Protein AF-A0A151GQL2-F1 (afdb_monomer)

Foldseek 3Di:
DPPVVVVVVVVVVVVVPPDDDPDDPDDLLPQLLVLLQVLLVQLQDPPRDLLDCSNVVSLVSNVVSLVVNQVVLVVDQADDPVSLLSSLVSLLVSLVSSLVSCVVCLLVQLVVHLSSLVVQLVSLVVSLVSLVVVLVSNLVRYPPNVSSCVSCVSSSVSSVVSNVCSHSVNSPVSNVVPPPDPD

Structure (mmCIF, N/CA/C/O backbone):
data_AF-A0A151GQL2-F1
#
_entry.id   AF-A0A151GQL2-F1
#
loop_
_atom_site.group_PDB
_atom_s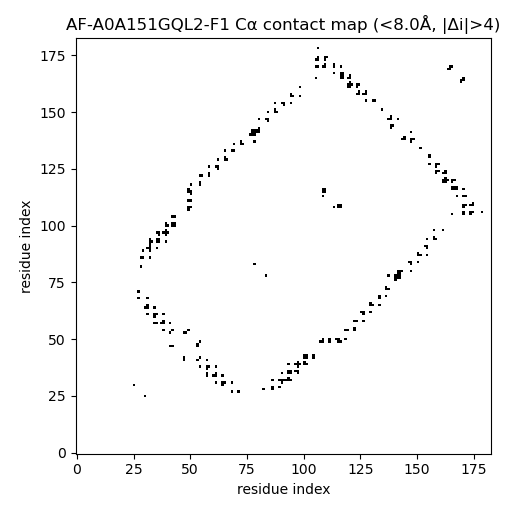ite.id
_atom_site.type_symbol
_atom_site.label_atom_id
_atom_site.label_alt_id
_atom_site.label_comp_id
_atom_site.label_asym_id
_atom_site.label_entity_id
_atom_site.label_seq_id
_atom_site.pdbx_PDB_ins_code
_atom_site.Cartn_x
_atom_site.Cartn_y
_atom_site.Cartn_z
_atom_site.occupancy
_atom_site.B_iso_or_equiv
_atom_site.auth_seq_id
_atom_site.auth_comp_id
_atom_site.auth_asym_id
_atom_site.auth_atom_id
_atom_site.pdbx_PDB_model_num
ATOM 1 N N . MET A 1 1 ? -29.742 -7.452 -14.065 1.00 38.38 1 MET A N 1
ATOM 2 C CA . MET A 1 1 ? -28.293 -7.151 -14.054 1.00 38.38 1 MET A CA 1
ATOM 3 C C . MET A 1 1 ? -27.585 -8.068 -13.052 1.00 38.38 1 MET A C 1
ATOM 5 O O . MET A 1 1 ? -27.525 -7.726 -11.882 1.00 38.38 1 MET A O 1
ATOM 9 N N . LYS A 1 2 ? -27.145 -9.269 -13.461 1.00 46.47 2 LYS A N 1
ATOM 10 C CA . LYS A 1 2 ? -26.508 -10.270 -12.566 1.00 46.47 2 LYS A CA 1
ATOM 11 C C . LYS A 1 2 ? -25.296 -10.992 -13.192 1.00 46.47 2 LYS A C 1
ATOM 13 O O . LYS A 1 2 ? -24.877 -12.018 -12.678 1.00 46.47 2 LYS A O 1
ATOM 18 N N . PHE A 1 3 ? -24.739 -10.483 -14.294 1.00 38.12 3 PHE A N 1
ATOM 19 C CA . PHE A 1 3 ? -23.700 -11.198 -15.055 1.00 38.12 3 PHE A CA 1
ATOM 20 C C . PHE A 1 3 ? -22.268 -10.682 -14.823 1.00 38.12 3 PHE A C 1
ATOM 22 O O . PHE A 1 3 ? -21.316 -11.425 -15.019 1.00 38.12 3 PHE A O 1
ATOM 29 N N . THR A 1 4 ? -22.092 -9.457 -14.322 1.00 42.06 4 THR A N 1
ATOM 30 C CA . THR A 1 4 ? -20.767 -8.867 -14.052 1.00 42.06 4 THR A CA 1
ATOM 31 C C . THR A 1 4 ? -20.132 -9.314 -12.732 1.00 42.06 4 THR A C 1
ATOM 33 O O . THR A 1 4 ? -18.925 -9.187 -12.574 1.00 42.06 4 THR A O 1
ATOM 36 N N . ASN A 1 5 ? -20.902 -9.895 -11.806 1.00 42.47 5 ASN A N 1
ATOM 37 C CA . ASN A 1 5 ? -20.387 -10.322 -10.496 1.00 42.47 5 ASN A CA 1
ATOM 38 C C . ASN A 1 5 ? -19.824 -11.758 -10.496 1.00 42.47 5 ASN A C 1
ATOM 40 O O . ASN A 1 5 ? -19.015 -12.107 -9.644 1.00 42.47 5 ASN A O 1
ATOM 44 N N . ALA A 1 6 ? -20.224 -12.591 -11.463 1.00 37.78 6 ALA A N 1
ATOM 45 C CA . ALA A 1 6 ? -19.768 -13.978 -11.558 1.00 37.78 6 ALA A CA 1
ATOM 46 C C . ALA A 1 6 ? -18.370 -14.094 -12.184 1.00 37.78 6 ALA A C 1
ATOM 48 O O . ALA A 1 6 ? -17.603 -14.957 -11.776 1.00 37.78 6 ALA A O 1
ATOM 49 N N . LEU A 1 7 ? -18.010 -13.205 -13.121 1.00 34.69 7 LEU A N 1
ATOM 50 C CA . LEU A 1 7 ? -16.666 -13.199 -13.707 1.00 34.69 7 LEU A CA 1
ATOM 51 C C . LEU A 1 7 ? -15.613 -12.688 -12.715 1.00 34.69 7 LEU A C 1
ATOM 53 O O . LEU A 1 7 ? -14.539 -13.268 -12.643 1.00 34.69 7 LEU A O 1
ATOM 57 N N . LEU A 1 8 ? -15.929 -11.679 -11.895 1.00 41.62 8 LEU A N 1
ATOM 58 C CA . LEU A 1 8 ? -15.009 -11.201 -10.856 1.00 41.62 8 LEU A CA 1
ATOM 59 C C . LEU A 1 8 ? -14.741 -12.300 -9.808 1.00 41.62 8 LEU A C 1
ATOM 61 O O . LEU A 1 8 ? -13.596 -12.569 -9.470 1.00 41.62 8 LEU A O 1
ATOM 65 N N . GLN A 1 9 ? -15.788 -13.013 -9.379 1.00 43.72 9 GLN A N 1
ATOM 66 C CA . GLN A 1 9 ? -15.687 -14.122 -8.420 1.00 43.72 9 GLN A CA 1
ATOM 67 C C . GLN A 1 9 ? -15.019 -15.377 -9.015 1.00 43.72 9 GLN A C 1
ATOM 69 O O . GLN A 1 9 ? -14.257 -16.047 -8.326 1.00 43.72 9 GLN A O 1
ATOM 74 N N . ALA A 1 10 ? -15.247 -15.688 -10.297 1.00 38.00 10 ALA A N 1
ATOM 75 C CA . ALA A 1 10 ? -14.609 -16.829 -10.961 1.00 38.00 10 ALA A CA 1
ATOM 76 C C . ALA A 1 10 ? -13.126 -16.581 -11.278 1.00 38.00 10 ALA A C 1
ATOM 78 O O . ALA A 1 10 ? -12.341 -17.526 -11.268 1.00 38.00 10 ALA A O 1
ATOM 79 N N . THR A 1 11 ? -12.727 -15.327 -11.513 1.00 40.88 11 THR A N 1
ATOM 80 C CA . THR A 1 11 ? -11.316 -14.975 -11.746 1.00 40.88 11 THR A CA 1
ATOM 81 C C . THR A 1 11 ? -10.523 -15.009 -10.435 1.00 40.88 11 THR A C 1
ATOM 83 O O . THR A 1 11 ? -9.419 -15.540 -10.419 1.00 40.88 11 THR A O 1
ATOM 86 N N . ILE A 1 12 ? -11.133 -14.579 -9.320 1.00 46.09 12 ILE A N 1
ATOM 87 C CA . ILE A 1 12 ? -10.556 -14.705 -7.969 1.00 46.09 12 ILE A CA 1
ATOM 88 C C . ILE A 1 12 ? -10.468 -16.184 -7.547 1.00 46.09 12 ILE A C 1
ATOM 90 O O . ILE A 1 12 ? -9.434 -16.630 -7.069 1.00 46.09 12 ILE A O 1
ATOM 94 N N . GLY A 1 13 ? -11.501 -16.994 -7.809 1.00 32.62 13 GLY A N 1
ATOM 95 C CA . GLY A 1 13 ? -11.505 -18.413 -7.426 1.00 32.62 13 GLY A CA 1
ATOM 96 C C . GLY A 1 13 ? -10.588 -19.332 -8.248 1.00 32.62 13 GLY A C 1
ATOM 97 O O . GLY A 1 13 ? -10.268 -20.428 -7.792 1.00 32.62 13 GLY A O 1
ATOM 98 N N . SER A 1 14 ? -10.168 -18.924 -9.451 1.00 36.53 14 SER A N 1
ATOM 99 C CA . SER A 1 14 ? -9.365 -19.779 -10.348 1.00 36.53 14 SER A CA 1
ATOM 100 C C . SER A 1 14 ? -7.853 -19.603 -10.171 1.00 36.53 14 SER A C 1
ATOM 102 O O . SER A 1 14 ? -7.096 -20.505 -10.526 1.00 36.53 14 SER A O 1
ATOM 104 N N . ALA A 1 15 ? -7.405 -18.484 -9.595 1.00 37.53 15 ALA A N 1
ATOM 105 C CA . ALA A 1 15 ? -5.993 -18.257 -9.277 1.00 37.53 15 ALA A CA 1
ATOM 106 C C . ALA A 1 15 ? -5.553 -19.009 -8.005 1.00 37.53 15 ALA A C 1
ATOM 108 O O . ALA A 1 15 ? -4.409 -19.449 -7.903 1.00 37.53 15 ALA A O 1
ATOM 109 N N . SER A 1 16 ? -6.482 -19.265 -7.077 1.00 37.97 16 SER A N 1
ATOM 110 C CA . SER A 1 16 ? -6.203 -19.908 -5.784 1.00 37.97 16 SER A CA 1
ATOM 111 C C . SER A 1 16 ? -5.897 -21.415 -5.862 1.00 37.97 16 SER A C 1
ATOM 113 O O . SER A 1 16 ? -5.575 -22.024 -4.845 1.00 37.97 16 SER A O 1
ATOM 115 N N . VAL A 1 17 ? -6.010 -22.050 -7.038 1.00 33.78 17 VAL A N 1
ATOM 116 C CA . VAL A 1 17 ? -5.914 -23.520 -7.186 1.00 33.78 17 VAL A CA 1
ATOM 117 C C . VAL A 1 17 ? -4.553 -23.997 -7.723 1.00 33.78 17 VAL A C 1
ATOM 119 O O . VAL A 1 17 ? -4.285 -25.196 -7.703 1.00 33.78 17 VAL A O 1
ATOM 122 N N . LEU A 1 18 ? -3.649 -23.106 -8.157 1.00 33.31 18 LEU A N 1
ATOM 123 C CA . LEU A 1 18 ? -2.411 -23.522 -8.846 1.00 33.31 18 LEU A CA 1
ATOM 124 C C . LEU A 1 18 ? -1.084 -23.201 -8.148 1.00 33.31 18 LEU A C 1
ATOM 126 O O . LEU A 1 18 ? -0.035 -23.536 -8.695 1.00 33.31 18 LEU A O 1
ATOM 130 N N . VAL A 1 19 ? -1.083 -22.658 -6.928 1.00 38.34 19 VAL A N 1
ATOM 131 C CA . VAL A 1 19 ? 0.163 -22.486 -6.161 1.00 38.34 19 VAL A CA 1
ATOM 132 C C . VAL A 1 19 ? -0.046 -22.900 -4.707 1.00 38.34 19 VAL A C 1
ATOM 134 O O . VAL A 1 19 ? -0.495 -22.123 -3.873 1.00 38.34 19 VAL A O 1
ATOM 137 N N . GLN A 1 20 ? 0.311 -24.145 -4.385 1.00 41.84 20 GLN A N 1
ATOM 138 C CA . GLN A 1 20 ? 0.634 -24.512 -3.009 1.00 41.84 20 GLN A CA 1
ATOM 139 C C . GLN A 1 20 ? 2.048 -24.019 -2.696 1.00 41.84 20 GLN A C 1
ATOM 141 O O . GLN A 1 20 ? 3.032 -24.585 -3.161 1.00 41.84 20 GLN A O 1
ATOM 146 N N . HIS A 1 21 ? 2.143 -22.990 -1.866 1.00 35.44 21 HIS A N 1
ATOM 147 C CA . HIS A 1 21 ? 3.279 -22.783 -0.977 1.00 35.44 21 HIS A CA 1
ATOM 148 C C . HIS A 1 21 ? 2.699 -22.450 0.391 1.00 35.44 21 HIS A C 1
ATOM 150 O O . HIS A 1 21 ? 1.719 -21.716 0.451 1.00 35.44 21 HIS A O 1
ATOM 156 N N . ASP A 1 22 ? 3.265 -23.023 1.453 1.00 35.53 22 ASP A N 1
ATOM 157 C CA . ASP A 1 22 ? 2.868 -22.878 2.858 1.00 35.53 22 ASP A CA 1
ATOM 158 C C . ASP A 1 22 ? 2.712 -21.408 3.301 1.00 35.53 22 ASP A C 1
ATOM 160 O O . ASP A 1 22 ? 3.570 -20.835 3.976 1.00 35.53 22 ASP A O 1
ATOM 164 N N . ALA A 1 23 ? 1.614 -20.763 2.912 1.00 38.03 23 ALA A N 1
ATOM 165 C CA . ALA A 1 23 ? 1.257 -19.438 3.369 1.00 38.03 23 ALA A CA 1
ATOM 166 C C . ALA A 1 23 ? 0.681 -19.593 4.784 1.00 38.03 23 ALA A C 1
ATOM 168 O O . ALA A 1 23 ? -0.288 -20.336 4.973 1.00 38.03 23 ALA A O 1
ATOM 169 N N . PRO A 1 24 ? 1.272 -18.944 5.802 1.00 37.62 24 PRO A N 1
ATOM 170 C CA . PRO A 1 24 ? 0.765 -19.039 7.158 1.00 37.62 24 PRO A CA 1
ATOM 171 C C . PRO A 1 24 ? -0.681 -18.544 7.199 1.00 37.62 24 PRO A C 1
ATOM 173 O O . PRO A 1 24 ? -1.032 -17.551 6.557 1.00 37.62 24 PRO A O 1
ATOM 176 N N . ALA A 1 25 ? -1.506 -19.257 7.966 1.00 40.62 25 ALA A N 1
ATOM 177 C CA . ALA A 1 25 ? -2.894 -18.907 8.215 1.00 40.62 25 ALA A CA 1
ATOM 178 C C . ALA A 1 25 ? -3.039 -17.418 8.585 1.00 40.62 25 ALA A C 1
ATOM 180 O O . ALA A 1 25 ? -2.260 -16.862 9.358 1.00 40.62 25 ALA A O 1
ATOM 181 N N . PHE A 1 26 ? -4.054 -16.787 8.003 1.00 40.56 26 PHE A N 1
ATOM 182 C CA . PHE A 1 26 ? -4.368 -15.366 8.104 1.00 40.56 26 PHE A CA 1
ATOM 183 C C . PHE A 1 26 ? -4.570 -14.874 9.555 1.00 40.56 26 PHE A C 1
ATOM 185 O O . PHE A 1 26 ? -5.574 -15.197 10.196 1.00 40.56 26 PHE A O 1
ATOM 192 N N . ASP A 1 27 ? -3.671 -14.006 10.035 1.00 49.09 27 ASP A N 1
ATOM 193 C CA . ASP A 1 27 ? -3.819 -13.221 11.272 1.00 49.09 27 ASP A CA 1
ATOM 194 C C . ASP A 1 27 ? -4.178 -11.762 10.912 1.00 49.09 27 ASP A C 1
ATOM 196 O O . ASP A 1 27 ? -3.403 -11.107 10.208 1.00 49.09 27 ASP A O 1
ATOM 200 N N . PRO A 1 28 ? -5.327 -11.216 11.364 1.00 45.62 28 PRO A N 1
ATOM 201 C CA . PRO A 1 28 ? -5.727 -9.840 11.055 1.00 45.62 28 PRO A CA 1
ATOM 202 C C . PRO A 1 28 ? -4.766 -8.773 11.585 1.00 45.62 28 PRO A C 1
ATOM 204 O O . PRO A 1 28 ? -4.843 -7.629 11.146 1.00 45.62 28 PRO A O 1
ATOM 207 N N . THR A 1 29 ? -3.859 -9.127 12.494 1.00 58.88 29 THR A N 1
ATOM 208 C CA . THR A 1 29 ? -2.807 -8.219 12.947 1.00 58.88 29 THR A CA 1
ATOM 209 C C . THR A 1 29 ? -1.635 -8.137 11.972 1.00 58.88 29 THR A C 1
ATOM 211 O O . THR A 1 29 ? -0.989 -7.097 11.923 1.00 58.88 29 THR A O 1
ATOM 214 N N . LEU A 1 30 ? -1.392 -9.154 11.136 1.00 68.94 30 LEU A N 1
ATOM 215 C CA . LEU A 1 30 ? -0.141 -9.253 10.372 1.00 68.94 30 LEU A CA 1
ATOM 216 C C . LEU A 1 30 ? -0.288 -9.610 8.891 1.00 68.94 30 LEU A C 1
ATOM 218 O O . LEU A 1 30 ? 0.664 -9.478 8.129 1.00 68.94 30 LEU A O 1
ATOM 222 N N . ALA A 1 31 ? -1.453 -10.045 8.432 1.00 78.50 31 ALA A N 1
ATOM 223 C CA . ALA A 1 31 ? -1.603 -10.535 7.067 1.00 78.50 31 ALA A CA 1
ATOM 224 C C . ALA A 1 31 ? -1.350 -9.486 5.980 1.00 78.50 31 ALA A C 1
ATOM 226 O O . ALA A 1 31 ? -0.702 -9.787 4.976 1.00 78.50 31 ALA A O 1
ATOM 227 N N . LEU A 1 32 ? -1.823 -8.256 6.190 1.00 85.25 32 LEU A N 1
ATOM 228 C CA . LEU A 1 32 ? -1.543 -7.152 5.280 1.00 85.25 32 LEU A CA 1
ATOM 229 C C . LEU A 1 32 ? -0.044 -6.807 5.246 1.00 85.25 32 LEU A C 1
ATOM 231 O O . LEU A 1 32 ? 0.543 -6.919 4.167 1.00 85.25 32 LEU A O 1
ATOM 235 N N . PRO A 1 33 ? 0.621 -6.470 6.372 1.00 86.88 33 PRO A N 1
ATOM 236 C CA . PRO A 1 33 ? 2.057 -6.200 6.341 1.00 86.88 33 PRO A CA 1
ATOM 237 C C . PRO A 1 33 ? 2.876 -7.391 5.823 1.00 86.88 33 PRO A C 1
ATOM 239 O O . PRO A 1 33 ? 3.840 -7.187 5.090 1.00 86.88 33 PRO A O 1
ATOM 242 N N . ASN A 1 34 ? 2.477 -8.635 6.103 1.00 84.56 34 ASN A N 1
ATOM 243 C CA . ASN A 1 34 ? 3.142 -9.822 5.561 1.00 84.56 34 ASN A CA 1
ATOM 244 C C . ASN A 1 34 ? 3.035 -9.911 4.037 1.00 84.56 34 ASN A C 1
ATOM 246 O O . ASN A 1 34 ? 4.028 -10.215 3.382 1.00 84.56 34 ASN A O 1
ATOM 250 N N . SER A 1 35 ? 1.861 -9.641 3.464 1.00 83.50 35 SER A N 1
ATOM 251 C CA . SER A 1 35 ? 1.663 -9.688 2.009 1.00 83.50 35 SER A CA 1
ATOM 252 C C . SER A 1 35 ? 2.471 -8.597 1.306 1.00 83.50 35 SER A C 1
ATOM 254 O O . SER A 1 35 ? 3.157 -8.869 0.323 1.00 83.50 35 SER A O 1
ATOM 256 N N . VAL A 1 36 ? 2.516 -7.395 1.888 1.00 87.19 36 VAL A N 1
ATOM 257 C CA . VAL A 1 36 ? 3.362 -6.296 1.398 1.00 87.19 36 VAL A CA 1
ATOM 258 C C . VAL A 1 36 ? 4.852 -6.652 1.492 1.00 87.19 36 VAL A C 1
ATOM 260 O O . VAL A 1 36 ? 5.601 -6.432 0.540 1.00 87.19 36 VAL A O 1
ATOM 263 N N . ASN A 1 37 ? 5.292 -7.261 2.598 1.00 86.00 37 ASN A N 1
ATOM 264 C CA . ASN A 1 37 ? 6.671 -7.730 2.757 1.00 86.00 37 ASN A CA 1
ATOM 265 C C . ASN A 1 37 ? 7.038 -8.819 1.738 1.00 86.00 37 ASN A C 1
ATOM 267 O O . ASN A 1 37 ? 8.152 -8.803 1.214 1.00 86.00 37 ASN A O 1
ATOM 271 N N . ARG A 1 38 ? 6.121 -9.749 1.429 1.00 85.06 38 ARG A N 1
ATOM 272 C CA . ARG A 1 38 ? 6.339 -10.769 0.390 1.00 85.06 38 ARG A CA 1
ATOM 273 C C . ARG A 1 38 ? 6.539 -10.130 -0.980 1.00 85.06 38 ARG A C 1
ATOM 275 O O . ARG A 1 38 ? 7.504 -10.483 -1.656 1.00 85.06 38 ARG A O 1
ATOM 282 N N . LEU A 1 39 ? 5.698 -9.162 -1.349 1.00 85.50 39 LEU A N 1
ATOM 283 C CA . LEU A 1 39 ? 5.863 -8.415 -2.595 1.00 85.50 39 LEU A CA 1
ATOM 284 C C . LEU A 1 39 ? 7.209 -7.670 -2.621 1.00 85.50 39 LEU A C 1
ATOM 286 O O . LEU A 1 39 ? 7.955 -7.782 -3.591 1.00 85.50 39 LEU A O 1
ATOM 290 N N . GLY A 1 40 ? 7.580 -6.980 -1.538 1.00 83.62 40 GLY A N 1
ATOM 291 C CA . GLY A 1 40 ? 8.882 -6.312 -1.437 1.00 83.62 40 GLY A CA 1
ATOM 292 C C . GLY A 1 40 ? 10.060 -7.278 -1.615 1.00 83.62 40 GLY A C 1
ATOM 293 O O . GLY A 1 40 ? 10.991 -7.001 -2.369 1.00 83.62 40 GLY A O 1
ATOM 294 N N . ALA A 1 41 ? 9.999 -8.453 -0.985 1.00 83.00 41 ALA A N 1
ATOM 295 C CA . ALA A 1 41 ? 11.010 -9.495 -1.144 1.00 83.00 41 ALA A CA 1
ATOM 296 C C . ALA A 1 41 ? 11.056 -10.066 -2.572 1.00 83.00 41 ALA A C 1
ATOM 298 O O . ALA A 1 41 ? 12.134 -10.407 -3.055 1.00 83.00 41 ALA A O 1
ATOM 299 N N . GLN A 1 42 ? 9.913 -10.167 -3.255 1.00 84.50 42 GLN A N 1
ATOM 300 C CA . GLN A 1 42 ? 9.835 -10.598 -4.650 1.00 84.50 42 GLN A CA 1
ATOM 301 C C . GLN A 1 42 ? 10.492 -9.588 -5.596 1.00 84.50 42 GLN A C 1
ATOM 303 O O . GLN A 1 42 ? 11.268 -10.001 -6.455 1.00 84.50 42 GLN A O 1
ATOM 308 N N . VAL A 1 43 ? 10.243 -8.289 -5.399 1.00 86.38 43 VAL A N 1
ATOM 309 C CA . VAL A 1 43 ? 10.869 -7.199 -6.172 1.00 86.38 43 VAL A CA 1
ATOM 310 C C . VAL A 1 43 ? 12.394 -7.228 -6.050 1.00 86.38 43 VAL A C 1
ATOM 312 O O . VAL A 1 43 ? 13.109 -6.987 -7.019 1.00 86.38 43 VAL A O 1
ATOM 315 N N . LEU A 1 44 ? 12.916 -7.572 -4.872 1.00 86.56 44 LEU A N 1
ATOM 316 C CA . LEU A 1 44 ? 14.359 -7.638 -4.630 1.00 86.56 44 LEU A CA 1
ATOM 317 C C . LEU A 1 44 ? 15.056 -8.844 -5.276 1.00 86.56 44 LEU A C 1
ATOM 319 O O . LEU A 1 44 ? 16.286 -8.854 -5.331 1.00 86.56 44 LEU A O 1
ATOM 323 N N . ARG A 1 45 ? 14.323 -9.846 -5.780 1.00 86.00 45 ARG A N 1
ATOM 324 C CA . ARG A 1 45 ? 14.937 -11.023 -6.416 1.00 86.00 45 ARG A CA 1
ATOM 325 C C . ARG A 1 45 ? 15.752 -10.612 -7.647 1.00 86.00 45 ARG A C 1
ATOM 327 O O . ARG A 1 45 ? 15.414 -9.669 -8.362 1.00 86.00 45 ARG A O 1
ATOM 334 N N . GLU A 1 46 ? 16.836 -11.335 -7.913 1.00 83.56 46 GLU A N 1
ATOM 335 C CA . GLU A 1 46 ? 17.635 -11.132 -9.132 1.00 83.56 46 GLU A CA 1
ATOM 336 C C . GLU A 1 46 ? 16.825 -11.455 -10.389 1.00 83.56 46 GLU A C 1
ATOM 338 O O . GLU A 1 46 ? 16.914 -10.740 -11.378 1.00 83.56 46 GLU A O 1
ATOM 343 N N . SER A 1 47 ? 15.964 -12.473 -10.314 1.00 83.00 47 SER A N 1
ATOM 344 C CA . SER A 1 47 ? 15.068 -12.893 -11.395 1.00 83.00 47 SER A CA 1
ATOM 345 C C . SER A 1 47 ? 13.803 -12.037 -11.528 1.00 83.00 47 SER A C 1
ATOM 347 O O . SER A 1 47 ? 12.838 -12.482 -12.147 1.00 83.00 47 SER A O 1
ATOM 349 N N . PHE A 1 48 ? 13.738 -10.879 -10.866 1.00 84.44 48 PHE A N 1
ATOM 350 C CA . PHE A 1 48 ? 12.576 -10.004 -10.953 1.00 84.44 48 PHE A CA 1
ATOM 351 C C . PHE A 1 48 ? 12.465 -9.408 -12.360 1.00 84.44 48 PHE A C 1
ATOM 353 O O . PHE A 1 48 ? 13.388 -8.744 -12.828 1.00 84.44 48 PHE A O 1
ATOM 360 N N . ASP A 1 49 ? 11.320 -9.638 -12.999 1.00 82.19 49 ASP A N 1
ATOM 361 C CA . ASP A 1 49 ? 10.989 -9.096 -14.312 1.00 82.19 49 ASP A CA 1
ATOM 362 C C . ASP A 1 49 ? 10.066 -7.871 -14.153 1.00 82.19 49 ASP A C 1
ATOM 364 O O . ASP A 1 49 ? 8.922 -8.037 -13.713 1.00 82.19 49 ASP A O 1
ATOM 368 N N . PRO A 1 50 ? 10.535 -6.656 -14.491 1.00 80.38 50 PRO A N 1
ATOM 369 C CA . PRO A 1 50 ? 9.756 -5.421 -14.385 1.00 80.38 50 PRO A CA 1
ATOM 370 C C . PRO A 1 50 ? 8.617 -5.322 -15.413 1.00 80.38 50 PRO A C 1
ATOM 372 O O . PRO A 1 50 ? 7.690 -4.549 -15.199 1.00 80.38 50 PRO A O 1
ATOM 375 N N . ASN A 1 51 ? 8.660 -6.110 -16.493 1.00 73.56 51 ASN A N 1
ATOM 376 C CA . ASN A 1 51 ? 7.571 -6.246 -17.469 1.00 73.56 51 ASN A CA 1
ATOM 377 C C . ASN A 1 51 ? 6.640 -7.426 -17.138 1.00 73.56 51 ASN A C 1
ATOM 379 O O . ASN A 1 51 ? 5.695 -7.716 -17.874 1.00 73.56 51 ASN A O 1
ATOM 383 N N . GLY A 1 52 ? 6.946 -8.162 -16.070 1.00 63.69 52 GLY A N 1
ATOM 384 C CA . GLY A 1 52 ? 6.357 -9.461 -15.801 1.00 63.69 52 GLY A CA 1
ATOM 385 C C . GLY A 1 52 ? 5.060 -9.411 -14.997 1.00 63.69 52 GLY A C 1
ATOM 386 O O . GLY A 1 52 ? 4.780 -8.491 -14.232 1.00 63.69 52 GLY A O 1
ATOM 387 N N . THR A 1 53 ? 4.332 -10.529 -15.037 1.00 68.25 53 THR A N 1
ATOM 388 C CA . THR A 1 53 ? 3.170 -10.836 -14.176 1.00 68.25 53 THR A CA 1
ATOM 389 C C . THR A 1 53 ? 3.507 -10.889 -12.679 1.00 68.25 53 THR A C 1
ATOM 391 O O . THR A 1 53 ? 2.625 -11.044 -11.841 1.00 68.25 53 THR A O 1
ATOM 394 N N . SER A 1 54 ? 4.792 -10.802 -12.325 1.00 72.31 54 SER A N 1
ATOM 395 C CA . SER A 1 54 ? 5.290 -10.920 -10.956 1.00 72.31 54 SER A CA 1
ATOM 396 C C . SER A 1 54 ? 4.792 -9.798 -10.051 1.00 72.31 54 SER A C 1
ATOM 398 O O . SER A 1 54 ? 4.322 -10.085 -8.951 1.00 72.31 54 SER A O 1
ATOM 400 N N . LEU A 1 55 ? 4.879 -8.545 -10.512 1.00 82.75 55 LEU A N 1
ATOM 401 C CA . LEU A 1 55 ? 4.383 -7.400 -9.751 1.00 82.75 55 LEU A CA 1
ATOM 402 C C . LEU A 1 55 ? 2.866 -7.498 -9.575 1.00 82.75 55 LEU A C 1
ATOM 404 O O . LEU A 1 55 ? 2.398 -7.403 -8.448 1.00 82.75 55 LEU A O 1
ATOM 408 N N . HIS A 1 56 ? 2.151 -7.807 -10.662 1.00 84.69 56 HIS A N 1
ATOM 409 C CA . HIS A 1 56 ? 0.701 -8.004 -10.684 1.00 84.69 56 HIS A CA 1
ATOM 410 C C . HIS A 1 56 ? 0.214 -9.060 -9.681 1.00 84.69 56 HIS A C 1
ATOM 412 O O . HIS A 1 56 ? -0.697 -8.806 -8.900 1.00 84.69 56 HIS A O 1
ATOM 418 N N . HIS A 1 57 ? 0.828 -10.248 -9.645 1.00 80.38 57 HIS A N 1
ATOM 419 C CA . HIS A 1 57 ? 0.436 -11.271 -8.669 1.00 80.38 57 HIS A CA 1
ATOM 420 C C . HIS A 1 57 ? 0.707 -10.817 -7.229 1.00 80.38 57 HIS A C 1
ATOM 422 O O . HIS A 1 57 ? -0.124 -11.008 -6.346 1.00 80.38 57 HIS A O 1
ATOM 428 N N . GLY A 1 58 ? 1.850 -10.169 -6.978 1.00 82.69 58 GLY A N 1
ATOM 429 C CA . GLY A 1 58 ? 2.163 -9.678 -5.639 1.00 82.69 58 GLY A CA 1
ATOM 430 C C . GLY A 1 58 ? 1.242 -8.536 -5.185 1.00 82.69 58 GLY A C 1
ATOM 431 O O . GLY A 1 58 ? 0.910 -8.456 -4.003 1.00 82.69 58 GLY A O 1
ATOM 432 N N . THR A 1 59 ? 0.789 -7.663 -6.089 1.00 87.06 59 THR A N 1
ATOM 433 C CA . THR A 1 59 ? -0.200 -6.616 -5.780 1.00 87.06 59 THR A CA 1
ATOM 434 C C . THR A 1 59 ? -1.612 -7.174 -5.632 1.00 87.06 59 THR A C 1
ATOM 436 O O . THR A 1 59 ? -2.354 -6.676 -4.784 1.00 87.06 59 THR A O 1
ATOM 439 N N . GLN A 1 60 ? -1.966 -8.244 -6.351 1.00 86.06 60 GLN A N 1
ATOM 440 C CA . GLN A 1 60 ? -3.200 -9.002 -6.117 1.00 86.06 60 GLN A CA 1
ATOM 441 C C . GLN A 1 60 ? -3.249 -9.590 -4.702 1.00 86.06 60 GLN A C 1
ATOM 443 O O . GLN A 1 60 ? -4.214 -9.320 -3.990 1.00 86.06 60 GLN A O 1
ATOM 448 N N . ASP A 1 61 ? -2.190 -10.270 -4.247 1.00 81.69 61 ASP A N 1
ATOM 449 C CA . ASP A 1 61 ? -2.089 -10.790 -2.872 1.00 81.69 61 ASP A CA 1
ATOM 450 C C . ASP A 1 61 ? -2.288 -9.681 -1.820 1.00 81.69 61 ASP A C 1
ATOM 452 O O . ASP A 1 61 ? -2.936 -9.868 -0.787 1.00 81.69 61 ASP A O 1
ATOM 456 N N . VAL A 1 62 ? -1.719 -8.494 -2.068 1.00 86.38 62 VAL A N 1
ATOM 457 C CA . VAL A 1 62 ? -1.904 -7.325 -1.195 1.00 86.38 62 VAL A CA 1
ATOM 458 C C . VAL A 1 62 ? -3.356 -6.845 -1.230 1.00 86.38 62 VAL A C 1
ATOM 460 O O . VAL A 1 62 ? -3.919 -6.538 -0.179 1.00 86.38 62 VAL A O 1
ATOM 463 N N . GLY A 1 63 ? -3.976 -6.793 -2.410 1.00 87.62 63 GLY A N 1
ATOM 464 C CA . GLY A 1 63 ? -5.382 -6.434 -2.584 1.00 87.62 63 GLY A CA 1
ATOM 465 C C . GLY A 1 63 ? -6.333 -7.384 -1.851 1.00 87.62 63 GLY A C 1
ATOM 466 O O . GLY A 1 63 ? -7.242 -6.919 -1.159 1.00 87.62 63 GLY A O 1
ATOM 467 N N . GLU A 1 64 ? -6.091 -8.692 -1.929 1.00 85.69 64 GLU A N 1
ATOM 468 C CA . GLU A 1 64 ? -6.834 -9.713 -1.180 1.00 85.69 64 GLU A CA 1
ATOM 469 C C . GLU A 1 64 ? -6.681 -9.510 0.329 1.00 85.69 64 GLU A C 1
ATOM 471 O O . GLU A 1 64 ? -7.678 -9.420 1.047 1.00 85.69 64 GLU A O 1
ATOM 476 N N . ALA A 1 65 ? -5.452 -9.300 0.813 1.00 85.25 65 ALA A N 1
ATOM 477 C CA . ALA A 1 65 ? -5.205 -9.030 2.227 1.00 85.25 65 ALA A CA 1
ATOM 478 C C . ALA A 1 65 ? -5.902 -7.744 2.721 1.00 85.25 65 ALA A C 1
ATOM 480 O O . ALA A 1 65 ? -6.354 -7.686 3.869 1.00 85.25 65 ALA A O 1
ATOM 481 N N . ILE A 1 66 ? -6.023 -6.715 1.871 1.00 88.62 66 ILE A N 1
ATOM 482 C CA . ILE A 1 66 ? -6.812 -5.508 2.167 1.00 88.62 66 ILE A CA 1
ATOM 483 C C . ILE A 1 66 ? -8.309 -5.839 2.237 1.00 88.62 66 ILE A C 1
ATOM 485 O O . ILE A 1 66 ? -8.982 -5.384 3.165 1.00 88.62 66 ILE A O 1
ATOM 489 N N . GLY A 1 67 ? -8.834 -6.624 1.294 1.00 86.19 67 GLY A N 1
ATOM 490 C CA . GLY A 1 67 ? -10.237 -7.053 1.275 1.00 86.19 67 GLY A CA 1
ATOM 491 C C . GLY A 1 67 ? -10.623 -7.881 2.504 1.00 86.19 67 GLY A C 1
ATOM 492 O O . GLY A 1 67 ? -11.663 -7.641 3.129 1.00 86.19 67 GLY A O 1
ATOM 493 N N . ASP A 1 68 ? -9.747 -8.790 2.919 1.00 85.44 68 ASP A N 1
ATOM 494 C CA . ASP A 1 68 ? -9.927 -9.588 4.128 1.00 85.44 68 ASP A CA 1
ATOM 495 C C . ASP A 1 68 ? -9.848 -8.728 5.395 1.00 85.44 68 ASP A C 1
ATOM 497 O O . ASP A 1 68 ? -10.651 -8.892 6.321 1.00 85.44 68 ASP A O 1
ATOM 501 N N . CYS A 1 69 ? -8.909 -7.775 5.434 1.00 84.81 69 CYS A N 1
ATOM 502 C CA . CYS A 1 69 ? -8.814 -6.794 6.512 1.00 84.81 69 CYS A CA 1
ATOM 503 C C . CYS A 1 69 ? -10.115 -5.988 6.620 1.00 84.81 69 CYS A C 1
ATOM 505 O O . CYS A 1 69 ? -10.693 -5.909 7.702 1.00 84.81 69 CYS A O 1
ATOM 507 N N . TYR A 1 70 ? -10.627 -5.465 5.502 1.00 86.50 70 TYR A N 1
ATOM 508 C CA . TYR A 1 70 ? -11.896 -4.741 5.459 1.00 86.50 70 TYR A CA 1
ATOM 509 C C . TYR A 1 70 ? -13.055 -5.582 6.003 1.00 86.50 70 TYR A C 1
ATOM 511 O O . TYR A 1 70 ? -13.772 -5.126 6.891 1.00 86.50 70 TYR A O 1
ATOM 519 N N . THR A 1 71 ? -13.202 -6.819 5.525 1.00 85.44 71 THR A N 1
ATOM 520 C CA . THR A 1 71 ? -14.283 -7.726 5.943 1.00 85.44 71 THR A CA 1
ATOM 521 C C . THR A 1 71 ? -14.251 -7.980 7.449 1.00 85.44 71 THR A C 1
ATOM 523 O O . THR A 1 71 ? -15.287 -7.948 8.112 1.00 85.44 71 THR A O 1
ATOM 526 N N . LYS A 1 72 ? -13.059 -8.180 8.021 1.00 84.06 72 LYS A 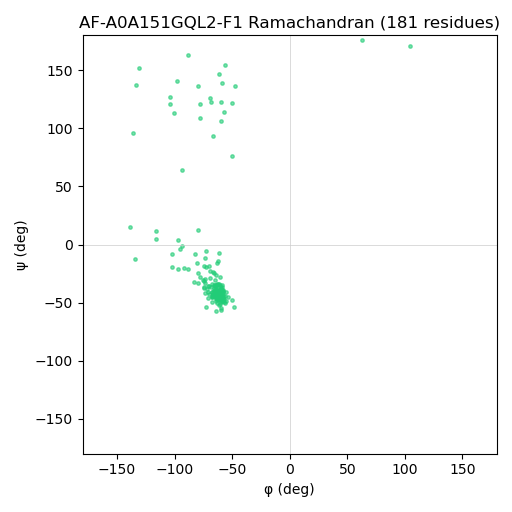N 1
ATOM 527 C CA . LYS A 1 72 ? -12.903 -8.358 9.468 1.00 84.06 72 LYS A CA 1
ATOM 528 C C . LYS A 1 72 ? -13.169 -7.078 10.253 1.00 84.06 72 LYS A C 1
ATOM 530 O O . LYS A 1 72 ? -13.832 -7.135 11.283 1.00 84.06 72 LYS A O 1
ATOM 535 N N . LEU A 1 73 ? -12.684 -5.930 9.782 1.00 84.06 73 LEU A N 1
ATOM 536 C CA . LEU A 1 73 ? -12.964 -4.637 10.410 1.00 84.06 73 LEU A CA 1
ATOM 537 C C . LEU A 1 73 ? -14.463 -4.329 10.418 1.00 84.06 73 LEU A C 1
ATOM 539 O O . LEU A 1 73 ? -14.967 -3.783 11.397 1.00 84.06 73 LEU A O 1
ATOM 543 N N . ASP A 1 74 ? -15.178 -4.682 9.350 1.00 83.19 74 ASP A N 1
ATOM 544 C CA . ASP A 1 74 ? -16.621 -4.475 9.250 1.00 83.19 74 ASP A CA 1
ATOM 545 C C . ASP A 1 74 ? -17.389 -5.263 10.324 1.00 83.19 74 ASP A C 1
ATOM 547 O O . ASP A 1 74 ? -18.277 -4.711 10.975 1.00 83.19 74 ASP A O 1
ATOM 551 N N . GLN A 1 75 ? -16.958 -6.501 10.598 1.00 84.38 75 GLN A N 1
ATOM 552 C CA . GLN A 1 75 ? -17.524 -7.381 11.630 1.00 84.38 75 GLN A CA 1
ATOM 553 C C . GLN A 1 75 ? -17.249 -6.920 13.070 1.00 84.38 75 GLN A C 1
ATOM 555 O O . GLN A 1 75 ? -17.978 -7.303 13.987 1.00 84.38 75 GLN A O 1
ATOM 560 N N . LEU A 1 76 ? -16.206 -6.117 13.293 1.00 82.75 76 LEU A N 1
ATOM 561 C CA . LEU A 1 76 ? -15.870 -5.597 14.618 1.00 82.75 76 LEU A CA 1
ATOM 562 C C . LEU A 1 76 ? -16.761 -4.404 14.972 1.00 82.75 76 LEU A C 1
ATOM 564 O O . LEU A 1 76 ? -16.972 -3.512 14.150 1.00 82.75 76 LEU A O 1
ATOM 568 N N . GLN A 1 77 ? -17.265 -4.364 16.207 1.00 81.44 77 GLN A N 1
ATOM 569 C CA . GLN A 1 77 ? -18.014 -3.204 16.705 1.00 81.44 77 GLN A CA 1
ATOM 570 C C . GLN A 1 77 ? -17.075 -2.026 16.974 1.00 81.44 77 GLN A C 1
ATOM 572 O O . GLN A 1 77 ? -17.255 -0.971 16.373 1.00 81.44 77 GLN A O 1
ATOM 577 N N . ASP A 1 78 ? -16.036 -2.260 17.778 1.00 84.50 78 ASP A N 1
ATOM 578 C CA . ASP A 1 78 ? -15.021 -1.274 18.144 1.00 84.50 78 ASP A CA 1
ATOM 579 C C . ASP A 1 78 ? -13.609 -1.846 17.963 1.00 84.50 78 ASP A C 1
ATOM 581 O O . ASP A 1 78 ? -13.380 -3.054 18.081 1.00 84.50 78 ASP A O 1
ATOM 585 N N . LEU A 1 79 ? -12.652 -0.962 17.686 1.00 85.06 79 LEU A N 1
ATOM 586 C CA . LEU A 1 79 ? -11.231 -1.280 17.589 1.00 85.06 79 LEU A CA 1
ATOM 587 C C . LEU A 1 79 ? -10.489 -0.804 18.831 1.00 85.06 79 LEU A C 1
ATOM 589 O O . LEU A 1 79 ? -10.517 0.378 19.185 1.00 85.06 79 LEU A O 1
ATOM 593 N N . GLU A 1 80 ? -9.746 -1.717 19.448 1.00 87.69 80 GLU A N 1
ATOM 594 C CA . GLU A 1 80 ? -8.804 -1.359 20.499 1.00 87.69 80 GLU A CA 1
ATOM 595 C C . GLU A 1 80 ? -7.622 -0.578 19.910 1.00 87.69 80 GLU A C 1
ATOM 597 O O . GLU A 1 80 ? -6.930 -1.036 18.995 1.00 87.69 80 GLU A O 1
ATOM 602 N N . LEU A 1 81 ? -7.359 0.605 20.471 1.00 86.12 81 LEU A N 1
ATOM 603 C CA . LEU A 1 81 ? -6.349 1.524 19.948 1.00 86.12 81 LEU A CA 1
ATOM 604 C C . LEU A 1 81 ? -4.933 0.928 19.968 1.00 86.12 81 LEU A C 1
ATOM 606 O O . LEU A 1 81 ? -4.188 1.086 19.007 1.00 86.12 81 LEU A O 1
ATOM 610 N N . GLY A 1 82 ? -4.548 0.238 21.045 1.00 88.06 82 GLY A N 1
ATOM 611 C CA . GLY A 1 82 ? -3.200 -0.326 21.193 1.00 88.06 82 GLY A CA 1
ATOM 612 C C . GLY A 1 82 ? -2.839 -1.339 20.094 1.00 88.06 82 GLY A C 1
ATOM 613 O O . GLY A 1 82 ? -1.838 -1.143 19.399 1.00 88.06 82 GLY A O 1
ATOM 614 N N . PRO A 1 83 ? -3.640 -2.403 19.900 1.00 88.62 83 PRO A N 1
ATOM 615 C CA . PRO A 1 83 ? -3.466 -3.346 18.795 1.00 88.62 83 PRO A CA 1
ATOM 616 C C . PRO A 1 83 ? -3.514 -2.683 17.413 1.00 88.62 83 PRO A C 1
ATOM 618 O O . PRO A 1 83 ? -2.683 -3.002 16.564 1.00 88.62 83 PRO A O 1
ATOM 621 N N . LEU A 1 84 ? -4.423 -1.725 17.203 1.00 89.12 84 LEU A N 1
ATOM 622 C CA . LEU A 1 84 ? -4.518 -0.989 15.941 1.00 89.12 84 LEU A CA 1
ATOM 623 C C . LEU A 1 84 ? -3.231 -0.210 15.637 1.00 89.12 84 LEU A C 1
ATOM 625 O O . LEU A 1 84 ? -2.697 -0.317 14.538 1.00 89.12 84 LEU A O 1
ATOM 629 N N . LEU A 1 85 ? -2.686 0.528 16.607 1.00 90.38 85 LEU A N 1
ATOM 630 C CA . LEU A 1 85 ? -1.441 1.280 16.419 1.00 90.38 85 LEU A CA 1
ATOM 631 C C . LEU A 1 85 ? -0.245 0.366 16.123 1.00 90.38 85 LEU A C 1
ATOM 633 O O . LEU A 1 85 ? 0.615 0.737 15.326 1.00 90.38 85 LEU A O 1
ATOM 637 N N . ARG A 1 86 ? -0.202 -0.837 16.714 1.00 90.00 86 ARG A N 1
ATOM 638 C CA . ARG A 1 86 ? 0.818 -1.846 16.388 1.00 90.00 86 ARG A CA 1
ATOM 639 C C . ARG A 1 86 ? 0.705 -2.296 14.931 1.00 90.00 86 ARG A C 1
ATOM 641 O O . ARG A 1 86 ? 1.687 -2.206 14.201 1.00 90.00 86 ARG A O 1
ATOM 648 N N . HIS A 1 87 ? -0.500 -2.675 14.504 1.00 90.19 87 HIS A N 1
ATOM 649 C CA . HIS A 1 87 ? -0.778 -3.077 13.124 1.00 90.19 87 HIS A CA 1
ATOM 650 C C . HIS A 1 87 ? -0.419 -1.974 12.115 1.00 90.19 87 HIS A C 1
ATOM 652 O O . HIS A 1 87 ? 0.198 -2.238 11.081 1.00 90.19 87 HIS A O 1
ATOM 658 N N . LEU A 1 88 ? -0.763 -0.718 12.419 1.00 93.00 88 LEU A N 1
ATOM 659 C CA . LEU A 1 88 ? -0.404 0.433 11.588 1.00 93.00 88 LEU A CA 1
ATOM 660 C C . LEU A 1 88 ? 1.114 0.646 11.535 1.00 93.00 88 LEU A C 1
ATOM 662 O O . LEU A 1 88 ? 1.649 0.942 10.469 1.00 93.00 88 LEU A O 1
ATOM 666 N N . GLY A 1 89 ? 1.824 0.449 12.648 1.00 93.75 89 GLY A N 1
ATOM 667 C CA . GLY A 1 89 ? 3.287 0.497 12.689 1.00 93.75 89 GLY A CA 1
ATOM 668 C C . GLY A 1 89 ? 3.944 -0.543 11.778 1.00 93.75 89 GLY A C 1
ATOM 669 O O . GLY A 1 89 ? 4.821 -0.203 10.984 1.00 93.75 89 GLY A O 1
ATOM 670 N N . GLU A 1 90 ? 3.479 -1.789 11.835 1.00 91.62 90 GLU A N 1
ATOM 671 C CA . GLU A 1 90 ? 3.977 -2.886 10.994 1.00 91.62 90 GLU A CA 1
ATOM 672 C C . GLU A 1 90 ? 3.624 -2.671 9.517 1.00 91.62 90 GLU A C 1
ATOM 674 O O . GLU A 1 90 ? 4.463 -2.860 8.637 1.00 91.62 90 GLU A O 1
ATOM 679 N N . THR A 1 91 ? 2.410 -2.193 9.238 1.00 93.19 91 THR A N 1
ATOM 680 C CA . THR A 1 91 ? 1.961 -1.861 7.878 1.00 93.19 91 THR A CA 1
ATOM 681 C C . THR A 1 91 ? 2.778 -0.720 7.281 1.00 93.19 91 THR A C 1
ATOM 683 O O . THR A 1 91 ? 3.206 -0.798 6.129 1.00 93.19 91 THR A O 1
ATOM 686 N N . LYS A 1 92 ? 3.073 0.316 8.076 1.00 95.88 92 LYS A N 1
ATOM 687 C CA . LYS A 1 92 ? 3.969 1.408 7.682 1.00 95.88 92 LYS A CA 1
ATOM 688 C C . LYS A 1 92 ? 5.353 0.882 7.320 1.00 95.88 92 LYS A C 1
ATOM 690 O O . LYS A 1 92 ? 5.897 1.271 6.288 1.00 95.88 92 LYS A O 1
ATOM 695 N N . GLN A 1 93 ? 5.926 0.030 8.169 1.00 94.56 93 GLN A N 1
ATOM 696 C CA . GLN A 1 93 ? 7.237 -0.555 7.917 1.00 94.56 93 GLN A CA 1
ATOM 697 C C . GLN A 1 93 ? 7.231 -1.369 6.620 1.00 94.56 93 GLN A C 1
ATOM 699 O O . GLN A 1 93 ? 8.112 -1.171 5.789 1.00 94.56 93 GLN A O 1
ATOM 704 N N . ALA A 1 94 ? 6.217 -2.212 6.413 1.00 92.81 94 ALA A N 1
ATOM 705 C CA . ALA A 1 94 ? 6.112 -3.046 5.222 1.00 92.81 94 ALA A CA 1
ATOM 706 C C . ALA A 1 94 ? 6.010 -2.213 3.933 1.00 92.81 94 ALA A C 1
ATOM 708 O O . ALA A 1 94 ? 6.771 -2.439 2.991 1.00 92.81 94 ALA A O 1
ATOM 709 N N . PHE A 1 95 ? 5.141 -1.195 3.895 1.00 95.88 95 PHE A N 1
ATOM 710 C CA . PHE A 1 95 ? 5.047 -0.308 2.729 1.00 95.88 95 PHE A CA 1
ATOM 711 C C . PHE A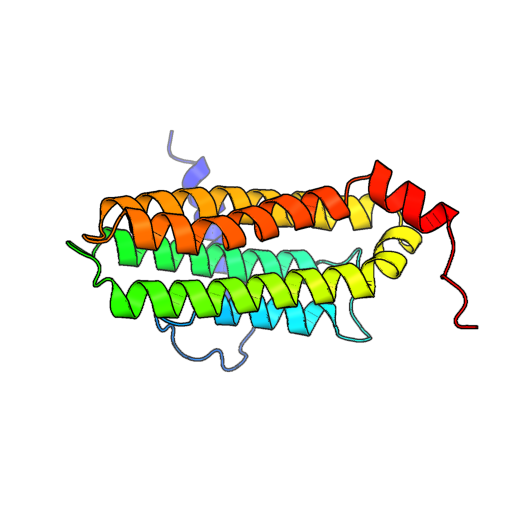 1 95 ? 6.317 0.522 2.518 1.00 95.88 95 PHE A C 1
ATOM 713 O O . PHE A 1 95 ? 6.720 0.738 1.377 1.00 95.88 95 PHE A O 1
ATOM 720 N N . GLY A 1 96 ? 6.990 0.941 3.593 1.00 94.94 96 GLY A N 1
ATOM 721 C CA . GLY A 1 96 ? 8.298 1.592 3.502 1.00 94.94 96 GLY A CA 1
ATOM 722 C C . GLY A 1 96 ? 9.365 0.680 2.885 1.00 94.94 96 GLY A C 1
ATOM 723 O O . GLY A 1 96 ? 10.127 1.114 2.020 1.00 94.94 96 GLY A O 1
ATOM 724 N N . SER A 1 97 ? 9.387 -0.598 3.268 1.00 91.44 97 SER A N 1
ATOM 725 C CA . SER A 1 97 ? 10.271 -1.605 2.675 1.00 91.44 97 SER A CA 1
ATOM 726 C C . SER A 1 97 ? 9.945 -1.873 1.205 1.00 91.44 97 SER A C 1
ATOM 728 O O . SER A 1 97 ? 10.866 -1.934 0.392 1.00 91.44 97 SER A O 1
ATOM 730 N N . LEU A 1 98 ? 8.662 -1.962 0.837 1.00 93.00 98 LEU A N 1
ATOM 731 C CA . LEU A 1 98 ? 8.240 -2.086 -0.561 1.00 93.00 98 LEU A CA 1
ATOM 732 C C . LEU A 1 98 ? 8.678 -0.871 -1.393 1.00 93.00 98 LEU A C 1
ATOM 734 O O . LEU A 1 98 ? 9.241 -1.043 -2.471 1.00 93.00 98 LEU A O 1
ATOM 738 N N . GLN A 1 99 ? 8.488 0.350 -0.880 1.00 95.62 99 GLN A N 1
ATOM 739 C CA . GLN A 1 99 ? 8.953 1.569 -1.547 1.00 95.62 99 GLN A CA 1
ATOM 740 C C . GLN A 1 99 ? 10.464 1.528 -1.796 1.00 95.62 99 GLN A C 1
ATOM 742 O O . GLN A 1 99 ? 10.917 1.845 -2.894 1.00 95.62 99 GLN A O 1
ATOM 747 N N . ALA A 1 100 ? 11.250 1.142 -0.789 1.00 93.12 100 ALA A N 1
ATOM 748 C CA . ALA A 1 100 ? 12.699 1.036 -0.923 1.00 93.12 100 ALA A CA 1
ATOM 749 C C . ALA A 1 100 ? 13.108 -0.029 -1.957 1.00 93.12 100 ALA A C 1
ATOM 751 O O . ALA A 1 100 ? 13.998 0.227 -2.767 1.00 93.12 100 ALA A O 1
ATOM 752 N N . ALA A 1 101 ? 12.437 -1.186 -1.963 1.00 90.50 101 ALA A N 1
ATOM 753 C CA . ALA A 1 101 ? 12.671 -2.265 -2.921 1.00 90.50 101 ALA A CA 1
ATOM 754 C C . ALA A 1 101 ? 12.355 -1.851 -4.363 1.00 90.50 101 ALA A C 1
ATOM 756 O O . ALA A 1 101 ? 13.147 -2.100 -5.267 1.00 90.50 101 ALA A O 1
ATOM 757 N N . LEU A 1 102 ? 11.225 -1.178 -4.586 1.00 92.75 102 LEU A N 1
ATOM 758 C CA . LEU A 1 102 ? 10.877 -0.672 -5.912 1.00 92.75 102 LEU A CA 1
ATOM 759 C C . LEU A 1 102 ? 11.889 0.384 -6.356 1.00 92.75 102 LEU A C 1
ATOM 761 O O . LEU A 1 102 ? 12.448 0.275 -7.444 1.00 92.75 102 LEU A O 1
ATOM 765 N N . ARG A 1 103 ? 12.210 1.362 -5.498 1.00 92.31 103 ARG A N 1
ATOM 766 C CA . ARG A 1 103 ? 13.192 2.409 -5.822 1.00 92.31 103 ARG A CA 1
ATOM 767 C C . ARG A 1 103 ? 14.572 1.852 -6.163 1.00 92.31 103 ARG A C 1
ATOM 769 O O . ARG A 1 103 ? 15.196 2.362 -7.087 1.00 92.31 103 ARG A O 1
ATOM 776 N N . SER A 1 104 ? 15.043 0.813 -5.472 1.00 91.56 104 SER A N 1
ATOM 777 C CA . SER A 1 104 ? 16.338 0.191 -5.794 1.00 91.56 104 SER A CA 1
ATOM 778 C C . SER A 1 104 ? 16.341 -0.499 -7.162 1.00 91.56 104 SER A C 1
ATOM 780 O O . SER A 1 104 ? 17.392 -0.622 -7.784 1.00 91.56 104 SER A O 1
ATOM 782 N N . LYS A 1 105 ? 15.165 -0.894 -7.662 1.00 90.12 105 LYS A N 1
ATOM 783 C CA . LYS A 1 105 ? 14.955 -1.458 -9.000 1.00 90.12 105 LYS A CA 1
ATOM 784 C C . LYS A 1 105 ? 14.480 -0.423 -10.024 1.00 90.12 105 LYS A C 1
ATOM 786 O O . LYS A 1 105 ? 14.247 -0.787 -11.169 1.00 90.12 105 LYS A O 1
ATOM 791 N N . LYS A 1 106 ? 14.367 0.863 -9.672 1.00 90.19 106 LYS A N 1
ATOM 792 C CA . LYS A 1 106 ? 13.807 1.890 -10.568 1.00 90.19 106 LYS A CA 1
ATOM 793 C C . LYS A 1 106 ? 14.554 2.000 -11.898 1.00 90.19 106 LYS A C 1
ATOM 795 O O . LYS A 1 106 ? 13.916 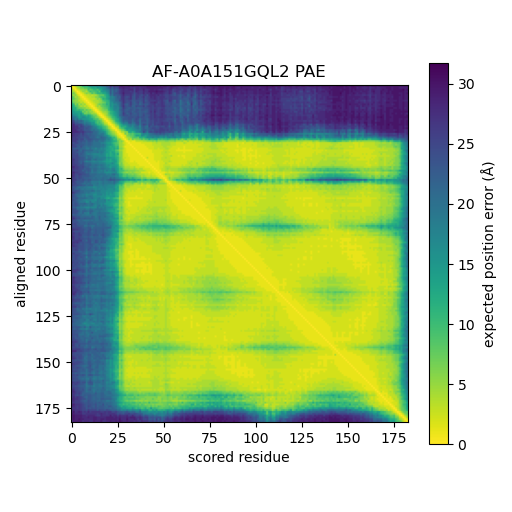2.125 -12.935 1.00 90.19 106 LYS A O 1
ATOM 800 N N . GLN A 1 107 ? 15.883 1.892 -11.872 1.00 89.50 107 GLN A N 1
ATOM 801 C CA . GLN A 1 107 ? 16.699 1.878 -13.089 1.00 89.50 107 GLN A CA 1
ATOM 802 C C . GLN A 1 107 ? 16.315 0.715 -14.017 1.00 89.50 107 GLN A C 1
ATOM 804 O O . GLN A 1 107 ? 16.144 0.919 -15.211 1.00 89.50 107 GLN A O 1
ATOM 809 N N . LEU A 1 108 ? 16.098 -0.479 -13.454 1.00 90.06 108 LEU A N 1
ATOM 810 C CA . LEU A 1 108 ? 15.682 -1.665 -14.204 1.00 90.06 108 LEU A CA 1
ATOM 811 C C . LEU A 1 108 ? 14.303 -1.467 -14.859 1.00 90.06 108 LEU A C 1
ATOM 813 O O . LEU A 1 108 ? 14.110 -1.872 -16.002 1.00 90.06 108 LEU A O 1
ATOM 817 N N . PHE A 1 109 ? 13.358 -0.825 -14.163 1.00 90.31 109 PHE A N 1
ATOM 818 C CA . PHE A 1 109 ? 12.068 -0.449 -14.751 1.00 90.31 109 PHE A CA 1
ATOM 819 C C . PHE A 1 109 ? 12.241 0.559 -15.895 1.00 90.31 109 PHE A C 1
ATOM 821 O O . PHE A 1 109 ? 11.691 0.343 -16.968 1.00 90.31 109 PHE A O 1
ATOM 828 N N . ALA A 1 110 ? 13.042 1.610 -15.698 1.00 88.94 110 ALA A N 1
ATOM 829 C CA . ALA A 1 110 ? 13.282 2.628 -16.721 1.00 88.94 110 ALA A CA 1
ATOM 830 C C . ALA A 1 110 ? 13.921 2.037 -17.993 1.00 88.94 110 ALA A C 1
ATOM 832 O O . ALA A 1 110 ? 13.448 2.295 -19.095 1.00 88.94 110 ALA A O 1
ATOM 833 N N . GLU A 1 111 ? 14.934 1.178 -17.844 1.00 89.81 111 GLU A N 1
ATOM 834 C CA . GLU A 1 111 ? 15.605 0.486 -18.958 1.00 89.81 111 GLU A CA 1
ATOM 835 C C . GLU A 1 111 ? 14.697 -0.512 -19.689 1.00 89.81 111 GLU A C 1
ATOM 837 O O . GLU A 1 111 ? 14.914 -0.815 -20.862 1.00 89.81 111 GLU A O 1
ATOM 842 N N . SER A 1 112 ? 13.671 -1.022 -19.006 1.00 88.81 112 SER A N 1
ATOM 843 C CA . SER A 1 112 ? 12.698 -1.960 -19.577 1.00 88.81 112 SER A CA 1
ATOM 844 C C . SER A 1 112 ? 11.594 -1.274 -20.383 1.00 88.81 112 SER A C 1
ATOM 846 O O . SER A 1 112 ? 10.834 -1.958 -21.073 1.00 88.81 112 SER A O 1
ATOM 848 N N . GLY A 1 113 ? 11.533 0.060 -20.335 1.00 87.19 113 GLY A N 1
ATOM 849 C CA . GLY A 1 113 ? 10.624 0.894 -21.111 1.00 87.19 113 GLY A CA 1
ATOM 850 C C . GLY A 1 113 ? 9.445 1.467 -20.309 1.00 87.19 113 GLY A C 1
ATOM 851 O O . GLY A 1 113 ? 9.200 1.083 -19.164 1.00 87.19 113 GLY A O 1
ATOM 852 N N . PRO A 1 114 ? 8.676 2.391 -20.917 1.00 85.25 114 PRO A N 1
ATOM 853 C CA . PRO A 1 114 ? 7.610 3.128 -20.233 1.00 85.25 114 PRO A CA 1
ATOM 854 C C . PRO A 1 114 ? 6.483 2.222 -19.713 1.00 85.25 114 PRO A C 1
ATOM 856 O O . PRO A 1 114 ? 5.956 2.471 -18.633 1.00 85.25 114 PRO A O 1
ATOM 859 N N . GLU A 1 115 ? 6.162 1.137 -20.423 1.00 85.81 115 GLU A N 1
ATOM 860 C CA . GLU A 1 115 ? 5.168 0.131 -20.007 1.00 85.81 115 GLU A CA 1
ATOM 861 C C . GLU A 1 115 ? 5.522 -0.502 -18.647 1.00 85.81 115 GLU A C 1
ATOM 863 O O . GLU A 1 115 ? 4.653 -0.667 -17.789 1.00 85.81 115 GLU A O 1
ATOM 868 N N . ALA A 1 116 ? 6.807 -0.788 -18.406 1.00 87.62 116 ALA A N 1
ATOM 869 C CA . ALA A 1 116 ? 7.287 -1.348 -17.144 1.00 87.62 116 ALA A CA 1
ATOM 870 C C . ALA A 1 116 ? 7.041 -0.381 -15.979 1.00 87.62 116 ALA A C 1
ATOM 872 O O . ALA A 1 116 ? 6.582 -0.774 -14.908 1.00 87.62 116 ALA A O 1
ATOM 873 N N . CYS A 1 117 ? 7.320 0.903 -16.189 1.00 87.88 117 CYS A N 1
ATOM 874 C CA . CYS A 1 117 ? 7.095 1.944 -15.192 1.00 87.88 117 CYS A CA 1
ATOM 875 C C . CYS A 1 117 ? 5.608 2.170 -14.914 1.00 87.88 117 CYS A C 1
ATOM 877 O O . CYS A 1 117 ? 5.186 2.162 -13.756 1.00 87.88 117 CYS A O 1
ATOM 879 N N . LEU A 1 118 ? 4.802 2.250 -15.976 1.00 87.44 118 LEU A N 1
ATOM 880 C CA . LEU A 1 118 ? 3.348 2.351 -15.875 1.00 87.44 118 LEU A CA 1
ATOM 881 C C . LEU A 1 118 ? 2.734 1.136 -15.173 1.00 87.44 118 LEU A C 1
ATOM 883 O O . LEU A 1 118 ? 1.702 1.276 -14.522 1.00 87.44 118 LEU A O 1
ATOM 887 N N . SER A 1 119 ? 3.358 -0.045 -15.240 1.00 87.62 119 SER A N 1
ATOM 888 C CA . SER A 1 119 ? 2.889 -1.215 -14.490 1.00 87.62 119 SER A CA 1
ATOM 889 C C . SER A 1 119 ? 2.893 -0.967 -12.977 1.00 87.62 119 SER A C 1
ATOM 891 O O . SER A 1 119 ? 1.928 -1.308 -12.301 1.00 87.62 119 SER A O 1
ATOM 893 N N . VAL A 1 120 ? 3.908 -0.286 -12.432 1.00 89.06 120 VAL A N 1
ATOM 894 C CA . VAL A 1 120 ? 3.961 0.045 -10.998 1.00 89.06 120 VAL A CA 1
ATOM 895 C C . VAL A 1 120 ? 2.835 0.999 -10.622 1.00 89.06 120 VAL A C 1
ATOM 897 O O . VAL A 1 120 ? 2.173 0.808 -9.600 1.00 89.06 120 VAL A O 1
ATOM 900 N N . GLU A 1 121 ? 2.597 2.003 -11.462 1.00 86.50 121 GLU A N 1
ATOM 901 C CA . GLU A 1 121 ? 1.509 2.956 -11.283 1.00 86.50 121 GLU A CA 1
ATOM 902 C C . GLU A 1 121 ? 0.135 2.260 -11.310 1.00 86.50 121 GLU A C 1
ATOM 904 O O . GLU A 1 121 ? -0.654 2.393 -10.368 1.00 86.50 121 GLU A O 1
ATOM 909 N N . ASN A 1 122 ? -0.122 1.470 -12.355 1.00 87.56 122 ASN A N 1
ATOM 910 C CA . ASN A 1 122 ? -1.377 0.751 -12.571 1.00 87.56 122 ASN A CA 1
ATOM 911 C C . ASN A 1 122 ? -1.687 -0.241 -11.446 1.00 87.56 122 ASN A C 1
ATOM 913 O O . ASN A 1 122 ? -2.848 -0.401 -11.071 1.00 87.56 122 ASN A O 1
ATOM 917 N N . GLU A 1 123 ? -0.662 -0.888 -10.893 1.00 89.94 123 GLU A N 1
ATOM 918 C CA . GLU A 1 123 ? -0.826 -1.901 -9.855 1.00 89.94 123 GLU A CA 1
ATOM 919 C C . GLU A 1 123 ? -0.959 -1.304 -8.445 1.00 89.94 123 GLU A C 1
ATOM 921 O O . GLU A 1 123 ? -1.682 -1.847 -7.606 1.00 89.94 123 GLU A O 1
ATOM 926 N N . LEU A 1 124 ? -0.315 -0.167 -8.153 1.00 91.25 124 LEU A N 1
ATOM 927 C CA . LEU A 1 124 ? -0.308 0.407 -6.801 1.00 91.25 124 LEU A CA 1
ATOM 928 C C . LEU A 1 124 ? -1.347 1.505 -6.559 1.00 91.25 124 LEU A C 1
ATOM 930 O O . LEU A 1 124 ? -1.745 1.700 -5.405 1.00 91.25 124 LEU A O 1
ATOM 934 N N . TRP A 1 125 ? -1.876 2.165 -7.595 1.00 90.81 125 TRP A N 1
ATOM 935 C CA . TRP A 1 125 ? -3.023 3.066 -7.419 1.00 90.81 125 TRP A CA 1
ATOM 936 C C . TRP A 1 125 ? -4.264 2.368 -6.831 1.00 90.81 125 TRP A C 1
ATOM 938 O O . TRP A 1 125 ? -4.861 2.916 -5.893 1.00 90.81 125 TRP A O 1
ATOM 948 N N . PRO A 1 126 ? -4.658 1.162 -7.292 1.00 90.81 126 PRO A N 1
ATOM 949 C CA . PRO A 1 126 ? -5.745 0.400 -6.680 1.00 90.81 126 PRO A CA 1
ATOM 950 C C . PRO A 1 126 ? -5.474 0.047 -5.215 1.00 90.81 126 PRO A C 1
ATOM 952 O O . PRO A 1 126 ? -6.374 0.171 -4.383 1.00 90.81 126 PRO A O 1
ATOM 955 N N . VAL A 1 127 ? -4.232 -0.321 -4.875 1.00 91.44 127 VAL A N 1
ATOM 956 C CA . VAL A 1 127 ? -3.819 -0.615 -3.492 1.00 91.44 127 VAL A CA 1
ATOM 957 C C . VAL A 1 127 ? -3.977 0.623 -2.608 1.00 91.44 127 VAL A C 1
ATOM 959 O O . VAL A 1 127 ? -4.574 0.538 -1.534 1.00 91.44 127 VAL A O 1
ATOM 962 N N . PHE A 1 128 ? -3.525 1.793 -3.069 1.00 93.38 128 PHE A N 1
ATOM 963 C CA . PHE A 1 128 ? -3.739 3.061 -2.369 1.00 93.38 128 PHE A CA 1
ATOM 964 C C . PHE A 1 128 ? -5.228 3.367 -2.175 1.00 93.38 128 PHE A C 1
ATOM 966 O O . PHE A 1 128 ? -5.658 3.699 -1.065 1.00 93.38 128 PHE A O 1
ATOM 973 N N . ALA A 1 129 ? -6.034 3.242 -3.232 1.00 91.12 129 ALA A N 1
ATOM 974 C CA . ALA A 1 129 ? -7.466 3.508 -3.172 1.00 91.12 129 ALA A CA 1
ATOM 975 C C . ALA A 1 129 ? -8.176 2.580 -2.172 1.00 91.12 129 ALA A C 1
ATOM 977 O O . ALA A 1 129 ? -8.959 3.053 -1.343 1.00 91.12 129 ALA A O 1
ATOM 978 N N . ALA A 1 130 ? -7.858 1.284 -2.193 1.00 89.81 130 ALA A N 1
ATOM 979 C CA . ALA A 1 130 ? -8.400 0.301 -1.264 1.00 89.81 130 ALA A CA 1
ATOM 980 C C . ALA A 1 130 ? -7.946 0.579 0.179 1.00 89.81 130 ALA A C 1
ATOM 982 O O . ALA A 1 130 ? -8.768 0.606 1.100 1.00 89.81 130 ALA A O 1
ATOM 983 N N . TYR A 1 131 ? -6.664 0.896 0.384 1.00 92.25 131 TYR A N 1
ATOM 984 C CA . TYR A 1 131 ? -6.141 1.211 1.712 1.00 92.25 131 TYR A CA 1
ATOM 985 C C . TYR A 1 131 ? -6.768 2.490 2.296 1.00 92.25 131 TYR A C 1
ATOM 987 O O . TYR A 1 131 ? -7.056 2.571 3.490 1.00 92.25 131 TYR A O 1
ATOM 995 N N . ARG A 1 132 ? -7.085 3.494 1.468 1.00 94.12 132 ARG A N 1
ATOM 996 C CA . ARG A 1 132 ? -7.840 4.679 1.918 1.00 94.12 132 ARG A CA 1
ATOM 997 C C . ARG A 1 132 ? -9.227 4.339 2.447 1.00 94.12 132 ARG A C 1
ATOM 999 O O . ARG A 1 132 ? -9.701 5.009 3.366 1.00 94.12 132 ARG A O 1
ATOM 1006 N N . VAL A 1 133 ? -9.894 3.343 1.86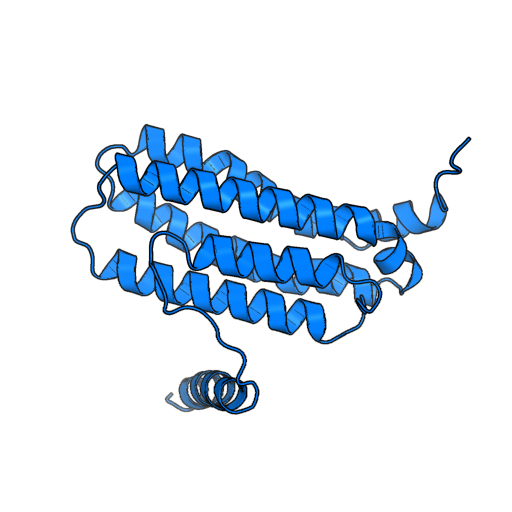8 1.00 91.56 133 VAL A N 1
ATOM 1007 C CA . VAL A 1 133 ? -11.205 2.895 2.350 1.00 91.56 133 VAL A CA 1
ATOM 1008 C C . VAL A 1 133 ? -11.058 2.258 3.728 1.00 91.56 133 VAL A C 1
ATOM 1010 O O . VAL A 1 133 ? -11.752 2.680 4.653 1.00 91.56 133 VAL A O 1
ATOM 1013 N N . ILE A 1 134 ? -10.116 1.324 3.906 1.00 90.69 134 ILE A N 1
ATOM 1014 C CA . ILE A 1 134 ? -9.925 0.675 5.213 1.00 90.69 134 ILE A CA 1
ATOM 1015 C C . ILE A 1 134 ? -9.446 1.669 6.277 1.00 90.69 134 ILE A C 1
ATOM 1017 O O . ILE A 1 134 ? -9.919 1.616 7.407 1.00 90.69 134 ILE A O 1
ATOM 1021 N N . ALA A 1 135 ? -8.606 2.641 5.910 1.00 92.94 135 ALA A N 1
ATOM 1022 C CA . ALA A 1 135 ? -8.150 3.709 6.796 1.00 92.94 135 ALA A CA 1
ATOM 1023 C C . ALA A 1 135 ? -9.329 4.490 7.400 1.00 92.94 135 ALA A C 1
ATOM 1025 O O . ALA A 1 135 ? -9.375 4.734 8.605 1.00 92.94 135 ALA A O 1
ATOM 1026 N N . ARG A 1 136 ? -10.336 4.829 6.582 1.00 92.88 136 ARG A N 1
ATOM 1027 C CA . ARG A 1 136 ? -11.557 5.500 7.058 1.00 92.88 136 ARG A CA 1
ATOM 1028 C C . ARG A 1 136 ? -12.356 4.626 8.020 1.00 92.88 136 ARG A C 1
ATOM 1030 O O . ARG A 1 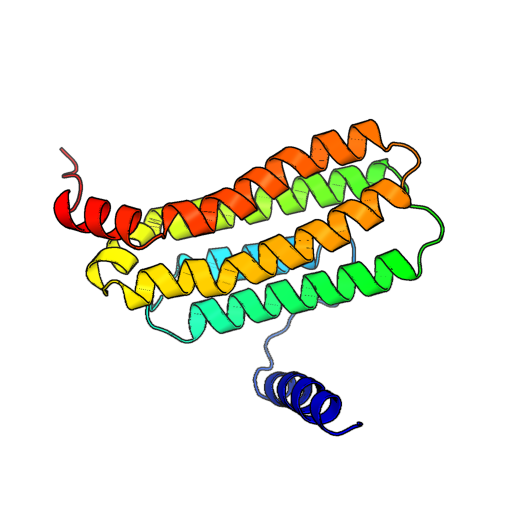136 ? -12.869 5.141 9.009 1.00 92.88 136 ARG A O 1
ATOM 1037 N N . VAL A 1 137 ? -12.447 3.324 7.751 1.00 90.88 137 VAL A N 1
ATOM 1038 C CA . VAL A 1 137 ? -13.125 2.369 8.642 1.00 90.88 137 VAL A CA 1
ATOM 1039 C C . VAL A 1 137 ? -12.396 2.264 9.981 1.00 90.88 137 VAL A C 1
ATOM 1041 O O . VAL A 1 137 ? -13.040 2.342 11.025 1.00 90.88 137 VAL A O 1
ATOM 1044 N N . MET A 1 138 ? -11.062 2.168 9.965 1.00 92.25 138 MET A N 1
ATOM 1045 C CA . MET A 1 138 ? -10.237 2.131 11.176 1.00 92.25 138 MET A CA 1
ATOM 1046 C C . MET A 1 138 ? -10.451 3.379 12.043 1.00 92.25 138 MET A C 1
ATOM 1048 O O . MET A 1 138 ? -10.675 3.255 13.243 1.00 92.25 138 MET A O 1
ATOM 1052 N N . VAL A 1 139 ? -10.462 4.574 11.439 1.00 93.94 139 VAL A N 1
ATOM 1053 C CA . VAL A 1 139 ? -10.741 5.840 12.146 1.00 93.94 139 VAL A CA 1
ATOM 1054 C C . VAL A 1 139 ? -12.179 5.905 12.666 1.00 93.94 139 VAL A C 1
ATOM 1056 O O . VAL A 1 139 ? -12.426 6.424 13.751 1.00 93.94 139 VAL A O 1
ATOM 1059 N N . ALA A 1 140 ? -13.151 5.387 11.916 1.00 91.50 140 ALA A N 1
ATOM 1060 C CA . ALA A 1 140 ? -14.547 5.411 12.342 1.00 91.50 140 ALA A CA 1
ATOM 1061 C C . ALA A 1 140 ? -14.809 4.503 13.555 1.00 91.50 140 ALA A C 1
ATOM 1063 O O . ALA A 1 140 ? -15.602 4.880 14.417 1.00 91.50 140 ALA A O 1
ATOM 1064 N N . LYS A 1 141 ? -14.141 3.344 13.620 1.00 89.31 141 LYS A N 1
ATOM 1065 C CA . LYS A 1 141 ? -14.362 2.293 14.630 1.00 89.31 141 LYS A CA 1
ATOM 1066 C C . LYS A 1 141 ? -13.419 2.356 15.838 1.00 89.31 141 LYS A C 1
ATOM 1068 O O . LYS A 1 141 ? -13.552 1.560 16.758 1.00 89.31 141 LYS A O 1
ATOM 1073 N N . THR A 1 142 ? -12.446 3.262 15.855 1.00 90.12 142 THR A N 1
ATOM 1074 C CA . THR A 1 142 ? -11.522 3.441 16.989 1.00 90.12 142 THR A CA 1
ATOM 1075 C C . THR A 1 142 ? -11.962 4.590 17.894 1.00 90.12 142 THR A C 1
ATOM 1077 O O . THR A 1 142 ? -12.361 5.660 17.426 1.00 90.12 142 THR A O 1
ATOM 1080 N N . ALA A 1 143 ? -11.827 4.411 19.209 1.00 88.19 143 ALA A N 1
ATOM 1081 C CA . ALA A 1 143 ? -12.018 5.499 20.169 1.00 88.19 143 ALA A CA 1
ATOM 1082 C C . ALA A 1 143 ? -10.900 6.563 20.073 1.00 88.19 143 ALA A C 1
ATOM 1084 O O . ALA A 1 143 ? -11.142 7.742 20.328 1.00 88.19 143 ALA A O 1
ATOM 1085 N N . GLY A 1 144 ? -9.686 6.172 19.660 1.00 92.06 144 GLY A N 1
ATOM 1086 C CA . GLY A 1 144 ? -8.527 7.060 19.491 1.00 92.06 144 GLY A CA 1
ATOM 1087 C C . GLY A 1 144 ? -8.388 7.583 18.064 1.00 92.06 144 GLY A C 1
ATOM 1088 O O . GLY A 1 144 ? -7.435 7.235 17.362 1.00 92.06 144 GLY A O 1
ATOM 1089 N N . LYS A 1 145 ? -9.371 8.367 17.601 1.00 93.88 145 LYS A N 1
ATOM 1090 C CA . LYS A 1 145 ? -9.447 8.835 16.203 1.00 93.88 145 LYS A CA 1
ATOM 1091 C C . LYS A 1 145 ? -8.203 9.614 15.776 1.00 93.88 145 LYS A C 1
ATOM 1093 O O . LYS A 1 145 ? -7.602 9.278 14.764 1.00 93.88 145 LYS A O 1
ATOM 1098 N N . SER A 1 146 ? -7.780 10.586 16.585 1.00 96.19 146 SER A N 1
ATOM 1099 C CA . SER A 1 146 ? -6.616 11.440 16.301 1.00 96.19 146 SER A CA 1
ATOM 1100 C C . SER A 1 146 ? -5.316 10.631 16.220 1.00 96.19 146 SER A C 1
ATOM 1102 O O . SER A 1 146 ? -4.513 10.822 15.311 1.00 96.19 146 SER A O 1
ATOM 1104 N N . GLU A 1 147 ? -5.097 9.704 17.151 1.00 96.88 147 GLU A N 1
ATOM 1105 C CA . GLU A 1 147 ? -3.918 8.835 17.176 1.00 96.88 147 GLU A CA 1
ATOM 1106 C C . GLU A 1 147 ? -3.891 7.918 15.952 1.00 96.88 147 GLU A C 1
ATOM 1108 O O . GLU A 1 147 ? -2.843 7.733 15.333 1.00 96.88 147 GLU A O 1
ATOM 1113 N N . THR A 1 148 ? -5.056 7.394 15.575 1.00 95.19 148 THR A N 1
ATOM 1114 C CA . THR A 1 148 ? -5.212 6.527 14.406 1.00 95.19 148 THR A CA 1
ATOM 1115 C C . THR A 1 148 ? -4.961 7.297 13.110 1.00 95.19 148 THR A C 1
ATOM 1117 O O . THR A 1 148 ? -4.199 6.834 12.267 1.00 95.19 148 THR A O 1
ATOM 1120 N N . GLU A 1 149 ? -5.520 8.500 12.961 1.00 97.00 149 GLU A N 1
ATOM 1121 C CA . GLU A 1 149 ? -5.269 9.379 11.810 1.00 97.00 149 GLU A CA 1
ATOM 1122 C C . GLU A 1 149 ? -3.784 9.737 11.677 1.00 97.00 149 GLU A C 1
ATOM 1124 O O . GLU A 1 149 ? -3.212 9.610 10.593 1.00 97.00 149 GLU A O 1
ATOM 1129 N N . LYS A 1 150 ? -3.131 10.113 12.785 1.00 97.25 150 LYS A N 1
ATOM 1130 C CA . LYS A 1 150 ? -1.688 10.406 12.813 1.00 97.25 150 LYS A CA 1
ATOM 1131 C C . LYS A 1 150 ? -0.843 9.204 12.397 1.00 97.25 150 LYS A C 1
ATOM 1133 O O . LYS A 1 150 ? 0.166 9.381 11.720 1.00 97.25 150 LYS A O 1
ATOM 1138 N N . ALA A 1 151 ? -1.234 7.995 12.800 1.00 95.88 151 ALA A N 1
ATOM 1139 C CA . ALA A 1 151 ? -0.535 6.768 12.430 1.00 95.88 151 ALA A CA 1
ATOM 1140 C C . ALA A 1 151 ? -0.774 6.366 10.962 1.00 95.88 151 ALA A C 1
ATOM 1142 O O . ALA A 1 151 ? 0.135 5.840 10.322 1.00 95.88 151 ALA A O 1
ATOM 1143 N N . LEU A 1 152 ? -1.961 6.647 10.416 1.00 96.81 152 LEU A N 1
ATOM 1144 C CA . LEU A 1 152 ? -2.330 6.350 9.028 1.00 96.81 152 LEU A CA 1
ATOM 1145 C C . LEU A 1 152 ? -1.681 7.290 8.010 1.00 96.81 152 LEU A C 1
ATOM 1147 O O . LEU A 1 152 ? -1.323 6.843 6.922 1.00 96.81 152 LEU A O 1
ATOM 1151 N N . LEU A 1 153 ? -1.529 8.575 8.346 1.00 96.94 153 LEU A N 1
ATOM 1152 C CA . LEU A 1 153 ? -0.993 9.593 7.439 1.00 96.94 153 LEU A CA 1
ATOM 1153 C C . LEU A 1 153 ? 0.317 9.174 6.739 1.00 96.94 153 LEU A C 1
ATOM 1155 O O . LEU A 1 153 ? 0.325 9.148 5.509 1.00 96.94 153 LEU A O 1
ATOM 1159 N N . PRO A 1 154 ? 1.386 8.757 7.448 1.00 96.94 154 PRO A N 1
ATOM 1160 C CA . PRO A 1 154 ? 2.630 8.360 6.788 1.00 96.94 154 PRO A CA 1
ATOM 1161 C C . PRO A 1 154 ? 2.473 7.127 5.886 1.00 96.94 154 PRO A C 1
ATOM 1163 O O . PRO A 1 154 ? 3.234 6.968 4.938 1.00 96.94 154 PRO A O 1
ATOM 1166 N N . ILE A 1 155 ? 1.506 6.243 6.155 1.00 97.12 155 ILE A N 1
ATOM 1167 C CA . ILE A 1 155 ? 1.238 5.072 5.305 1.00 97.12 155 ILE A CA 1
ATOM 1168 C C . ILE A 1 155 ? 0.610 5.524 3.989 1.00 97.12 155 ILE A C 1
ATOM 1170 O O . ILE A 1 155 ? 1.036 5.101 2.916 1.00 97.12 155 ILE A O 1
ATOM 1174 N N . LEU A 1 156 ? -0.380 6.415 4.075 1.00 96.62 156 LEU A N 1
ATOM 1175 C CA . LEU A 1 156 ? -1.050 6.988 2.912 1.00 96.62 156 LEU A CA 1
ATOM 1176 C C . LEU A 1 156 ? -0.092 7.818 2.055 1.00 96.62 156 LEU A C 1
ATOM 1178 O O . LEU A 1 156 ? -0.162 7.736 0.833 1.00 96.62 156 LEU A O 1
ATOM 1182 N N . GLU A 1 157 ? 0.822 8.563 2.677 1.00 96.75 157 GLU A N 1
ATOM 1183 C CA . GLU A 1 157 ? 1.881 9.296 1.976 1.00 96.75 157 GLU A CA 1
ATOM 1184 C C . GLU A 1 157 ? 2.825 8.354 1.218 1.00 96.75 157 GLU A C 1
ATOM 1186 O O . GLU A 1 157 ? 3.130 8.606 0.054 1.00 96.75 157 GLU A O 1
ATOM 1191 N N . ILE A 1 158 ? 3.262 7.247 1.836 1.00 96.12 158 ILE A N 1
ATOM 1192 C CA . ILE A 1 158 ? 4.093 6.240 1.156 1.00 96.12 158 ILE A CA 1
ATOM 1193 C C . ILE A 1 158 ? 3.340 5.657 -0.041 1.00 96.12 158 ILE A C 1
ATOM 1195 O O . ILE A 1 158 ? 3.871 5.645 -1.149 1.00 96.12 158 ILE A O 1
ATOM 1199 N N . LEU A 1 159 ? 2.104 5.204 0.175 1.00 94.19 159 LEU A N 1
ATOM 1200 C CA . LEU A 1 159 ? 1.282 4.573 -0.855 1.00 94.19 159 LEU A CA 1
ATOM 1201 C C . LEU A 1 159 ? 0.946 5.502 -2.023 1.00 94.19 159 LEU A C 1
ATOM 1203 O O . LEU A 1 159 ? 0.858 5.029 -3.147 1.00 94.19 159 LEU A O 1
ATOM 1207 N N . HIS A 1 160 ? 0.767 6.798 -1.770 1.00 94.81 160 HIS A N 1
ATOM 1208 C CA . HIS A 1 160 ? 0.565 7.791 -2.825 1.00 94.81 160 HIS A CA 1
ATOM 1209 C C . HIS A 1 160 ? 1.845 8.042 -3.623 1.00 94.81 160 HIS A C 1
ATOM 1211 O O . HIS A 1 160 ? 1.812 8.160 -4.842 1.00 94.81 160 HIS A O 1
ATOM 1217 N N . ARG A 1 161 ? 2.986 8.101 -2.929 1.00 94.19 161 ARG A N 1
ATOM 1218 C CA . ARG A 1 161 ? 4.264 8.481 -3.530 1.00 94.19 161 ARG A CA 1
ATOM 1219 C C . ARG A 1 161 ? 4.882 7.387 -4.393 1.00 94.19 161 ARG A C 1
ATOM 1221 O O . ARG A 1 161 ? 5.609 7.711 -5.323 1.00 94.19 161 ARG A O 1
ATOM 1228 N N . ILE A 1 162 ? 4.648 6.105 -4.085 1.00 91.94 162 ILE A N 1
ATOM 1229 C CA . ILE A 1 162 ? 5.224 5.017 -4.891 1.00 91.94 162 ILE A CA 1
ATOM 1230 C C . ILE A 1 162 ? 4.751 5.107 -6.356 1.00 91.94 162 ILE A C 1
ATOM 1232 O O . ILE A 1 162 ? 5.627 5.184 -7.206 1.00 91.94 162 ILE A O 1
ATOM 1236 N N . PRO A 1 163 ? 3.444 5.154 -6.689 1.00 89.44 163 PRO A N 1
ATOM 1237 C CA . PRO A 1 163 ? 2.998 5.346 -8.072 1.00 89.44 163 PRO A CA 1
ATOM 1238 C C . PRO A 1 163 ? 3.609 6.583 -8.744 1.00 89.44 163 PRO A C 1
ATOM 1240 O O . PRO A 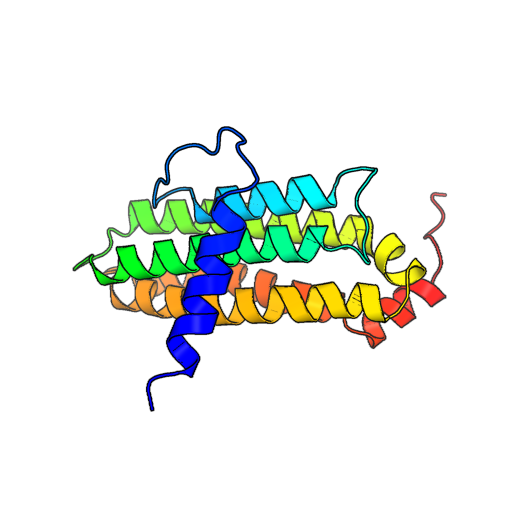1 163 ? 4.107 6.493 -9.860 1.00 89.44 163 PRO A O 1
ATOM 1243 N N . GLU A 1 164 ? 3.644 7.724 -8.045 1.00 90.69 164 GLU A N 1
ATOM 1244 C CA . GLU A 1 164 ? 4.188 8.979 -8.587 1.00 90.69 164 GLU A CA 1
ATOM 1245 C C . GLU A 1 164 ? 5.673 8.867 -8.957 1.00 90.69 164 GLU A C 1
ATOM 1247 O O . GLU A 1 164 ? 6.096 9.355 -10.009 1.00 90.69 164 GLU A O 1
ATOM 1252 N N . ASP A 1 165 ? 6.461 8.181 -8.121 1.00 90.00 165 ASP A N 1
ATOM 1253 C CA . ASP A 1 165 ? 7.884 7.933 -8.363 1.00 90.00 165 ASP A CA 1
ATOM 1254 C C . ASP A 1 165 ? 8.130 7.080 -9.625 1.00 90.00 165 ASP A C 1
ATOM 1256 O O . ASP A 1 165 ? 9.268 7.039 -10.096 1.00 90.00 165 ASP A O 1
ATOM 1260 N N . PHE A 1 166 ? 7.109 6.400 -10.154 1.00 89.75 166 PHE A N 1
ATOM 1261 C CA . PHE A 1 166 ? 7.168 5.529 -11.335 1.00 89.75 166 PHE A CA 1
ATOM 1262 C C . PHE A 1 166 ? 6.306 6.025 -12.502 1.00 89.75 166 PHE A C 1
ATOM 1264 O O . PHE A 1 166 ? 6.145 5.312 -13.489 1.00 89.75 166 PHE A O 1
ATOM 1271 N N . SER A 1 167 ? 5.808 7.260 -12.422 1.00 87.12 167 SER A N 1
ATOM 1272 C CA . SER A 1 167 ? 5.157 7.921 -13.554 1.00 87.12 167 SER A CA 1
ATOM 1273 C C . SER A 1 167 ? 6.078 7.971 -14.780 1.00 87.12 167 SER A C 1
ATOM 1275 O O . SER A 1 167 ? 7.311 7.971 -14.654 1.00 87.12 167 SER A O 1
ATOM 1277 N N . GLU A 1 168 ? 5.481 8.055 -15.971 1.00 80.69 168 GLU A N 1
ATOM 1278 C CA . GLU A 1 168 ? 6.203 8.106 -17.251 1.00 80.69 168 GLU A CA 1
ATOM 1279 C C . GLU A 1 168 ? 7.319 9.167 -17.243 1.00 80.69 168 GLU A C 1
ATOM 1281 O O . GLU A 1 168 ? 8.474 8.858 -17.545 1.00 80.69 168 GLU A O 1
ATOM 1286 N N . ASP A 1 169 ? 7.012 10.383 -16.780 1.00 83.31 169 ASP A N 1
ATOM 1287 C CA . ASP A 1 169 ? 7.974 11.486 -16.671 1.00 83.31 169 ASP A CA 1
ATOM 1288 C C . ASP A 1 169 ? 9.140 11.156 -15.723 1.00 83.31 169 ASP A C 1
ATOM 1290 O O . ASP A 1 169 ? 10.306 11.428 -16.028 1.00 83.31 169 ASP A O 1
ATOM 1294 N N . SER A 1 170 ? 8.844 10.535 -14.576 1.00 84.75 170 SER A N 1
ATOM 1295 C CA . SER A 1 170 ? 9.853 10.197 -13.566 1.00 84.75 170 SER A CA 1
ATOM 1296 C C . SER A 1 170 ? 10.795 9.086 -14.032 1.00 84.75 170 SER A C 1
ATOM 1298 O O . SER A 1 170 ? 11.993 9.093 -13.716 1.00 84.75 170 SER A O 1
ATOM 1300 N N . CYS A 1 171 ? 10.274 8.121 -14.788 1.00 84.38 171 CYS A N 1
ATOM 1301 C CA . CYS A 1 171 ? 11.084 7.068 -15.384 1.00 84.38 171 CYS A CA 1
ATOM 1302 C C . CYS A 1 171 ? 11.911 7.568 -16.567 1.00 84.38 171 CYS A C 1
ATOM 1304 O O . CYS A 1 171 ? 13.105 7.271 -16.623 1.00 84.38 171 CYS A O 1
ATOM 1306 N N . ALA A 1 172 ? 11.336 8.399 -17.438 1.00 82.50 172 ALA A N 1
ATOM 1307 C CA . ALA A 1 172 ? 12.068 9.020 -18.538 1.00 82.50 172 ALA A CA 1
ATOM 1308 C C . ALA A 1 172 ? 13.237 9.884 -18.030 1.00 82.50 172 ALA A C 1
ATOM 1310 O O . ALA A 1 172 ? 14.312 9.908 -18.630 1.00 82.50 172 ALA A O 1
ATOM 1311 N N . GLU A 1 173 ? 13.069 10.584 -16.903 1.00 83.56 173 GLU A N 1
ATOM 1312 C CA . GLU A 1 173 ? 14.172 11.309 -16.264 1.00 83.56 173 GLU A CA 1
ATOM 1313 C C . GLU A 1 173 ? 15.265 10.366 -15.736 1.00 83.56 173 GLU A C 1
ATOM 1315 O O . GLU A 1 173 ? 16.455 10.665 -15.855 1.00 83.56 173 GLU A O 1
ATOM 1320 N N . THR A 1 174 ? 14.872 9.222 -15.174 1.00 82.12 174 THR A N 1
ATOM 1321 C CA . THR A 1 174 ? 15.802 8.223 -14.627 1.00 82.12 174 THR A CA 1
ATOM 1322 C C . THR A 1 174 ? 16.640 7.584 -15.735 1.00 82.12 174 THR A C 1
ATOM 1324 O O . THR A 1 174 ? 17.860 7.519 -15.609 1.00 82.12 174 THR A O 1
ATOM 1327 N N . GLU A 1 175 ? 16.019 7.224 -16.860 1.00 78.00 175 GLU A N 1
ATOM 1328 C CA . GLU A 1 175 ? 16.711 6.701 -18.044 1.00 78.00 175 GLU A CA 1
ATOM 1329 C C . GLU A 1 175 ? 17.757 7.697 -18.577 1.00 78.00 175 GLU A C 1
ATOM 1331 O O . GLU A 1 175 ? 18.911 7.336 -18.810 1.00 78.00 175 GLU A O 1
ATOM 1336 N N . ARG A 1 176 ? 17.394 8.985 -18.690 1.00 77.31 176 ARG A N 1
ATOM 1337 C CA . ARG A 1 176 ? 18.295 10.044 -19.190 1.00 77.31 176 ARG A CA 1
ATOM 1338 C C . ARG A 1 176 ? 19.506 10.298 -18.297 1.00 77.31 176 ARG A C 1
ATOM 1340 O O . ARG A 1 176 ? 20.540 10.730 -18.802 1.00 77.31 176 ARG A O 1
ATOM 1347 N N . ARG A 1 177 ? 19.378 10.100 -16.982 1.00 74.69 177 ARG A N 1
ATOM 1348 C CA . ARG A 1 177 ? 20.483 10.304 -16.032 1.00 74.69 177 ARG A CA 1
ATOM 1349 C C . ARG A 1 177 ? 21.521 9.177 -16.096 1.00 74.69 177 ARG A C 1
ATOM 1351 O O . ARG A 1 177 ? 22.651 9.407 -15.672 1.00 74.69 177 ARG A O 1
ATOM 1358 N N . GLY A 1 178 ? 21.171 8.018 -16.665 1.00 60.66 178 GLY A N 1
ATOM 1359 C CA . GLY A 1 178 ? 22.018 6.826 -16.674 1.00 60.66 178 GLY A CA 1
ATOM 1360 C C . GLY A 1 178 ? 22.288 6.289 -15.259 1.00 60.66 178 GLY A C 1
ATOM 1361 O O . GLY A 1 178 ? 21.869 6.897 -14.268 1.00 60.66 178 GLY A O 1
ATOM 1362 N N . PRO A 1 179 ? 22.992 5.151 -15.118 1.00 58.28 179 PRO A N 1
ATOM 1363 C CA . PRO A 1 179 ? 23.416 4.690 -13.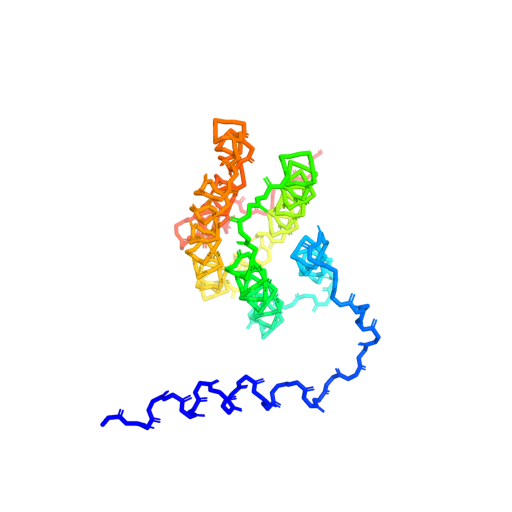805 1.00 58.28 179 PRO A CA 1
ATOM 1364 C C . PRO A 1 179 ? 24.301 5.770 -13.179 1.00 58.28 179 PRO A C 1
ATOM 1366 O O . PRO A 1 179 ? 25.313 6.166 -13.760 1.00 58.28 179 PRO A O 1
ATOM 1369 N N . VAL A 1 180 ? 23.916 6.258 -11.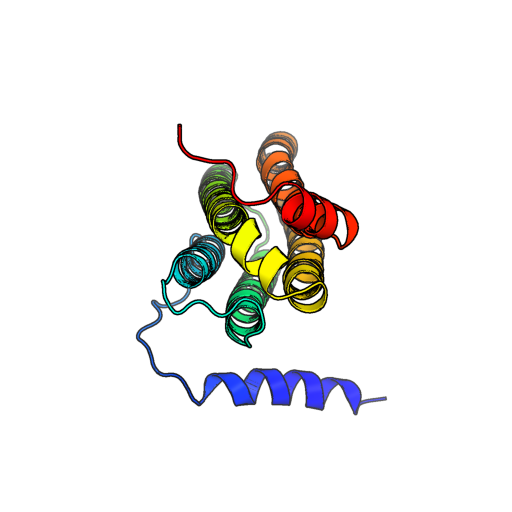996 1.00 55.72 180 VAL A N 1
ATOM 1370 C CA . VAL A 1 180 ? 24.785 7.122 -11.193 1.00 55.72 180 VAL A CA 1
ATOM 1371 C C . VAL A 1 180 ? 26.039 6.307 -10.910 1.00 55.72 180 VAL A C 1
ATOM 1373 O O . VAL A 1 180 ? 25.994 5.335 -10.155 1.00 55.72 180 VAL A O 1
ATOM 1376 N N . GLY A 1 181 ? 27.126 6.660 -11.597 1.00 41.91 181 GLY A N 1
ATOM 1377 C CA . GLY A 1 181 ? 28.430 6.055 -11.406 1.00 41.91 181 GLY A CA 1
ATOM 1378 C C . GLY A 1 181 ? 28.764 6.068 -9.924 1.00 41.91 181 GLY A C 1
ATOM 1379 O O . GLY A 1 181 ? 28.752 7.117 -9.282 1.00 41.91 181 GLY A O 1
ATOM 1380 N N . VAL A 1 182 ? 29.005 4.878 -9.387 1.00 40.75 182 VAL A N 1
ATOM 1381 C CA . VAL A 1 182 ? 29.728 4.706 -8.136 1.00 40.75 182 VAL A CA 1
ATOM 1382 C C . VAL A 1 182 ? 31.154 5.174 -8.432 1.00 40.75 182 VAL A C 1
ATOM 1384 O O . VAL A 1 182 ? 31.938 4.416 -9.000 1.00 40.75 182 VAL A O 1
ATOM 1387 N N . GLU A 1 183 ? 31.442 6.448 -8.162 1.00 35.94 183 GLU A N 1
ATOM 1388 C CA . GLU A 1 183 ? 32.809 6.894 -7.861 1.00 35.94 183 GLU A CA 1
ATOM 1389 C C . GLU A 1 183 ? 33.163 6.529 -6.416 1.00 35.94 183 GLU A C 1
ATOM 1391 O O . GLU A 1 183 ? 32.294 6.698 -5.525 1.00 35.94 183 GLU A O 1
#

Organism: Drechmeria coniospora (NCBI:txid98403)

Radius of gyration: 17.72 Å; Cα contacts (8 Å, |Δi|>4): 187; chains: 1; bounding box: 61×36×42 Å

Mean predicted aligned error: 9.68 Å

Sequence (183 aa):
MKFTNALLQATIGSASVLVQHDAPAFDPTLALPNSVNRLGAQVLRESFDPNGTSLHHGTQDVGEAIGDCYTKLDQLQDLELGPLLRHLGETKQAFGSLQAALRSKKQLFAESGPEACLSVENELWPVFAAYRVIARVMVAKTAGKSETEKALLPILEILHRIPEDFSEDSCAETERRGPVGVE

Nearest PDB structures (foldseek):
  6j6f-assembly1_B  TM=6.074E-01  e=2.447E-02  Talaromyces marneffei PM1
  8glv-assembly1_Em  TM=2.686E-01  e=7.970E-01  Chlamydomonas reinhardtii
  6h59-assembly1_A  TM=3.344E-01  e=2.245E+00  Mycobacterium tuberculosis H37Rv
  6wmv-assembly1_A  TM=3.146E-01  e=1.860E+00  Archaeoglobus fulgidus
  8brd-assembly1_D  TM=1.713E-01  e=1.402E+00  Vibrio alginolyticus

Secondary structure (DSSP, 8-state):
--SHHHHHHHHHHHHTTS----PPP--TTTHHHHHHHHHHHHHTSTT--TTSHHHHHHHHHHHHHHHHHHHHHHH-S-B-HHHHHHHHHHHHHHHHHHHHHHHHTHHHHHHT-HHHHHHHHHHHHHHHHHHHHHHHHHHHHBS-HHHHHHHHHHHHHHHHHHHHHTSHHHHHHHHHH-S----

Solvent-accessible surface area (backbone atoms only — not comparable to full-atom values): 9936 Å² total; per-residue (Å²): 141,78,69,75,63,54,56,58,52,50,57,60,62,61,62,73,76,78,69,94,66,96,69,76,81,86,42,93,70,47,39,45,30,48,31,35,39,50,33,21,56,49,56,60,40,89,86,50,50,59,83,42,70,60,58,54,52,34,42,48,50,32,46,50,32,49,53,53,47,40,57,54,57,68,74,43,82,67,47,62,54,70,67,49,53,50,33,41,52,47,35,36,50,18,52,52,49,26,46,52,29,50,59,74,40,42,64,60,21,30,75,66,32,62,67,21,22,42,45,51,27,68,49,34,49,57,46,37,57,53,49,54,53,45,52,53,51,53,38,69,34,26,87,48,37,70,63,45,48,63,54,44,47,65,40,52,52,51,44,56,46,48,26,57,66,25,31,62,70,48,27,56,51,49,50,74,64,48,80,80,74,87,124

pLDDT: mean 79.16, std 19.26, range [32.62, 97.25]